Protein AF-A0AAV5KQ00-F1 (afdb_monomer)

Organism: NCBI:txid152421

Structure (mmCIF, N/CA/C/O backbone):
data_AF-A0AAV5KQ00-F1
#
_entry.id   AF-A0AAV5KQ00-F1
#
loop_
_atom_site.group_PDB
_atom_site.id
_atom_site.type_symbol
_atom_site.label_atom_id
_atom_site.label_alt_id
_atom_site.label_comp_id
_atom_site.label_asym_id
_atom_site.label_entity_id
_atom_site.label_seq_id
_atom_site.pdbx_PDB_ins_code
_atom_site.Cartn_x
_atom_site.Cartn_y
_atom_site.Cartn_z
_atom_site.occupancy
_atom_site.B_iso_or_equiv
_atom_site.auth_seq_id
_atom_site.auth_comp_id
_atom_site.auth_asym_id
_atom_site.auth_atom_id
_atom_site.pdbx_PDB_model_num
ATOM 1 N N . MET A 1 1 ? -20.496 -29.535 17.013 1.00 36.84 1 MET A N 1
ATOM 2 C CA . MET A 1 1 ? -19.064 -29.188 16.916 1.00 36.84 1 MET A CA 1
ATOM 3 C C . MET A 1 1 ? -18.862 -27.933 17.731 1.00 36.84 1 MET A C 1
ATOM 5 O O . MET A 1 1 ? -19.304 -26.865 17.331 1.00 36.84 1 MET A O 1
ATOM 9 N N . GLU A 1 2 ? -18.347 -28.115 18.937 1.00 26.89 2 GLU A N 1
ATOM 10 C CA . GLU A 1 2 ? -18.146 -27.055 19.916 1.00 26.89 2 GLU A CA 1
ATOM 11 C C . GLU A 1 2 ? -17.006 -26.147 19.452 1.00 26.89 2 GLU A C 1
ATOM 13 O O . GLU A 1 2 ? -15.908 -26.610 19.149 1.00 26.89 2 GLU A O 1
ATOM 18 N N . VAL A 1 3 ? -17.288 -24.850 19.358 1.00 34.19 3 VAL A N 1
ATOM 19 C CA . VAL A 1 3 ? -16.265 -23.816 19.195 1.00 34.19 3 VAL A CA 1
ATOM 20 C C . VAL A 1 3 ? -15.534 -23.731 20.536 1.00 34.19 3 VAL A C 1
ATOM 22 O O . VAL A 1 3 ? -16.199 -23.440 21.533 1.00 34.19 3 VAL A O 1
ATOM 25 N N . PRO A 1 4 ? -14.213 -23.984 20.615 1.00 31.78 4 PRO A N 1
ATOM 26 C CA . PRO A 1 4 ? -13.504 -23.898 21.881 1.00 31.78 4 PRO A CA 1
ATOM 27 C C . PRO A 1 4 ? -13.648 -22.490 22.452 1.00 31.78 4 PRO A C 1
ATOM 29 O O . PRO A 1 4 ? -13.238 -21.500 21.838 1.00 31.78 4 PRO A O 1
ATOM 32 N N . SER A 1 5 ? -14.285 -22.416 23.618 1.00 36.22 5 SER A N 1
ATOM 33 C CA . SER A 1 5 ? -14.415 -21.194 24.388 1.00 36.22 5 SER A CA 1
ATOM 34 C C . SER A 1 5 ? -13.025 -20.706 24.780 1.00 36.22 5 SER A C 1
ATOM 36 O O . SER A 1 5 ? -12.151 -21.492 25.135 1.00 36.22 5 SER A O 1
ATOM 38 N N . ALA A 1 6 ? -12.839 -19.391 24.671 1.00 37.50 6 ALA A N 1
ATOM 39 C CA . ALA A 1 6 ? -11.791 -18.635 25.337 1.00 37.50 6 ALA A CA 1
ATOM 40 C C . ALA A 1 6 ? -10.428 -19.346 25.385 1.00 37.50 6 ALA A C 1
ATOM 42 O O . ALA A 1 6 ? -10.023 -19.903 26.406 1.00 37.50 6 ALA A O 1
ATOM 43 N N . LEU A 1 7 ? -9.671 -19.226 24.290 1.00 35.53 7 LEU A N 1
ATOM 44 C CA . LEU A 1 7 ? -8.218 -19.298 24.360 1.00 35.53 7 LEU A CA 1
ATOM 45 C C . LEU A 1 7 ? -7.789 -18.197 25.336 1.00 35.53 7 LEU A C 1
ATOM 47 O O . LEU A 1 7 ? -7.722 -17.018 24.990 1.00 35.53 7 LEU A O 1
ATOM 51 N N . CYS A 1 8 ? -7.648 -18.596 26.597 1.00 32.75 8 CYS A N 1
ATOM 52 C CA . CYS A 1 8 ? -7.243 -17.788 27.724 1.00 32.75 8 CYS A CA 1
ATOM 53 C C . CYS A 1 8 ? -5.846 -17.264 27.397 1.00 32.75 8 CYS A C 1
ATOM 55 O O . CYS A 1 8 ? -4.830 -17.910 27.655 1.00 32.75 8 CYS A O 1
ATOM 57 N N . LEU A 1 9 ? -5.811 -16.108 26.737 1.00 38.41 9 LEU A N 1
ATOM 58 C CA . LEU A 1 9 ? -4.633 -15.324 26.395 1.00 38.41 9 LEU A CA 1
ATOM 59 C C . LEU A 1 9 ? -4.095 -14.696 27.685 1.00 38.41 9 LEU A C 1
ATOM 61 O O . LEU A 1 9 ? -4.010 -13.487 27.844 1.00 38.41 9 LEU A O 1
ATOM 65 N N . ASN A 1 10 ? -3.714 -15.553 28.630 1.00 32.75 10 ASN A N 1
ATOM 66 C CA . ASN A 1 10 ? -2.963 -15.196 29.824 1.00 32.75 10 ASN A CA 1
ATOM 67 C C . ASN A 1 10 ? -1.452 -15.217 29.526 1.00 32.75 10 ASN A C 1
ATOM 69 O O . ASN A 1 10 ? -0.623 -15.483 30.396 1.00 32.75 10 ASN A O 1
ATOM 73 N N . GLN A 1 11 ? -1.063 -14.929 28.278 1.00 42.88 11 GLN A N 1
ATOM 74 C CA . GLN A 1 11 ? 0.305 -14.538 27.973 1.00 42.88 11 GLN A CA 1
ATOM 75 C C . GLN A 1 11 ? 0.446 -13.072 28.360 1.00 42.88 11 GLN A C 1
ATOM 77 O O . GLN A 1 11 ? 0.251 -12.164 27.557 1.00 42.88 11 GLN A O 1
ATOM 82 N N . ARG A 1 12 ? 0.780 -12.859 29.636 1.00 39.34 12 ARG A N 1
ATOM 83 C CA . ARG A 1 12 ? 1.353 -11.614 30.150 1.00 39.34 12 ARG A CA 1
ATOM 84 C C . ARG A 1 12 ? 2.365 -11.119 29.109 1.00 39.34 12 ARG A C 1
ATOM 86 O O . ARG A 1 12 ? 3.382 -11.785 28.909 1.00 39.34 12 ARG A O 1
ATOM 93 N N . MET A 1 13 ? 2.069 -10.018 28.409 1.00 41.38 13 MET A N 1
ATOM 94 C CA . MET A 1 13 ? 2.999 -9.426 27.444 1.00 41.38 13 MET A CA 1
ATOM 95 C C . MET A 1 13 ? 4.305 -9.151 28.189 1.00 41.38 13 MET A C 1
ATOM 97 O O . MET A 1 13 ? 4.379 -8.250 29.026 1.00 41.38 13 MET A O 1
ATOM 101 N N . LYS A 1 14 ? 5.326 -9.981 27.961 1.00 45.91 14 LYS A N 1
ATOM 102 C CA . LYS A 1 14 ? 6.643 -9.769 28.550 1.00 45.91 14 LYS A CA 1
ATOM 103 C C . LYS A 1 14 ? 7.250 -8.571 27.832 1.00 45.91 14 LYS A C 1
ATOM 105 O O . LYS A 1 14 ? 7.803 -8.704 26.743 1.00 45.91 14 LYS A O 1
ATOM 110 N N . HIS A 1 15 ? 7.125 -7.392 28.434 1.00 51.25 15 HIS A N 1
ATOM 111 C CA . HIS A 1 15 ? 7.888 -6.226 28.016 1.00 51.25 15 HIS A CA 1
ATOM 112 C C . HIS A 1 15 ? 9.366 -6.517 28.268 1.00 51.25 15 HIS A C 1
ATOM 114 O O . HIS A 1 15 ? 9.860 -6.417 29.389 1.00 51.25 15 HIS A O 1
ATOM 120 N N . HIS A 1 16 ? 10.072 -6.931 27.220 1.00 64.31 16 HIS A N 1
ATOM 121 C CA . HIS A 1 16 ? 11.519 -7.019 27.271 1.00 64.31 16 HIS A CA 1
ATOM 122 C C . HIS A 1 16 ? 12.086 -5.599 27.182 1.00 64.31 16 HIS A C 1
ATOM 124 O O . HIS A 1 16 ? 11.810 -4.915 26.193 1.00 64.31 16 HIS A O 1
ATOM 130 N N . PRO A 1 17 ? 12.871 -5.143 28.173 1.00 73.06 17 PRO A N 1
ATOM 131 C CA . PRO A 1 17 ? 13.461 -3.815 28.125 1.00 73.06 17 PRO A CA 1
ATOM 132 C C . PRO A 1 17 ? 14.347 -3.678 26.882 1.00 73.06 17 PRO A C 1
ATOM 134 O O . PRO A 1 17 ? 15.042 -4.618 26.472 1.00 73.06 17 PRO A O 1
ATOM 137 N N . LEU A 1 18 ? 14.298 -2.499 26.261 1.00 75.69 18 LEU A N 1
ATOM 138 C CA . LEU A 1 18 ? 15.093 -2.185 25.082 1.00 75.69 18 LEU A CA 1
ATOM 139 C C . LEU A 1 18 ? 16.557 -2.021 25.516 1.00 75.69 18 LEU A C 1
ATOM 141 O O . LEU A 1 18 ? 16.962 -0.967 25.996 1.00 75.69 18 LEU A O 1
ATOM 145 N N . THR A 1 19 ? 17.351 -3.087 25.415 1.00 87.94 19 THR A N 1
ATOM 146 C CA . THR A 1 19 ? 18.775 -3.012 25.766 1.00 87.94 19 THR A CA 1
ATOM 147 C C . THR A 1 19 ? 19.514 -2.087 24.798 1.00 87.94 19 THR A C 1
ATOM 149 O O . THR A 1 19 ? 19.162 -2.018 23.619 1.00 87.94 19 THR A O 1
ATOM 152 N N . LEU A 1 20 ? 20.575 -1.418 25.263 1.00 88.31 20 LEU A N 1
ATOM 153 C CA . LEU A 1 20 ? 21.396 -0.533 24.421 1.00 88.31 20 LEU A CA 1
ATOM 154 C C . LEU A 1 20 ? 21.892 -1.234 23.150 1.00 88.31 20 LEU A C 1
ATOM 156 O O . LEU A 1 20 ? 21.848 -0.658 22.069 1.00 88.31 20 LEU A O 1
ATOM 160 N N . LEU A 1 21 ? 22.274 -2.509 23.255 1.00 87.38 21 LEU A N 1
ATOM 161 C CA . LEU A 1 21 ? 22.690 -3.313 22.106 1.00 87.38 21 LEU A CA 1
ATOM 162 C C . LEU A 1 21 ? 21.552 -3.522 21.093 1.00 87.38 21 LEU A C 1
ATOM 164 O O . LEU A 1 21 ? 21.767 -3.416 19.886 1.00 87.38 21 LEU A O 1
ATOM 168 N N . ARG A 1 22 ? 20.327 -3.805 21.563 1.00 84.31 22 ARG A N 1
ATOM 169 C CA . ARG A 1 22 ? 19.149 -3.954 20.691 1.00 84.31 22 ARG A CA 1
ATOM 170 C C . ARG A 1 22 ? 18.770 -2.626 20.043 1.00 84.31 22 ARG A C 1
ATOM 172 O O . ARG A 1 22 ? 18.438 -2.622 18.860 1.00 84.31 22 ARG A O 1
ATOM 179 N N . ALA A 1 23 ? 18.867 -1.527 20.790 1.00 87.38 23 ALA A N 1
ATOM 180 C CA . ALA A 1 23 ? 18.652 -0.178 20.282 1.00 87.38 23 ALA A CA 1
ATOM 181 C C . ALA A 1 23 ? 19.667 0.161 19.183 1.00 87.38 23 ALA A C 1
ATOM 183 O O . ALA A 1 23 ? 19.273 0.503 18.073 1.00 87.38 23 ALA A O 1
ATOM 184 N N . PHE A 1 24 ? 20.961 -0.033 19.451 1.00 91.56 24 PHE A N 1
ATOM 185 C CA . PHE A 1 24 ? 22.036 0.201 18.488 1.00 91.56 24 PHE A CA 1
ATOM 186 C C . PHE A 1 24 ? 21.861 -0.640 17.221 1.00 91.56 24 PHE A C 1
ATOM 188 O O . PHE A 1 24 ? 21.901 -0.108 16.114 1.00 91.56 24 PHE A O 1
ATOM 195 N N . ARG A 1 25 ? 21.571 -1.940 17.365 1.00 87.00 25 ARG A N 1
ATOM 196 C CA . ARG A 1 25 ? 21.276 -2.824 16.228 1.00 87.00 25 ARG A CA 1
ATOM 197 C C . ARG A 1 25 ? 20.076 -2.330 15.417 1.00 87.00 25 ARG A C 1
ATOM 199 O O . ARG A 1 25 ? 20.115 -2.369 14.191 1.00 87.00 25 ARG A O 1
ATOM 206 N N . GLY A 1 26 ? 19.022 -1.869 16.092 1.00 86.56 26 GLY A N 1
ATOM 207 C CA . GLY A 1 26 ? 17.845 -1.281 15.455 1.00 86.56 26 GLY A CA 1
ATOM 208 C C . GLY A 1 26 ? 18.181 -0.019 14.662 1.00 86.56 26 GLY A C 1
ATOM 209 O O . GLY A 1 26 ? 17.785 0.089 13.506 1.00 86.56 26 GLY A O 1
ATOM 210 N N . ILE A 1 27 ? 18.974 0.887 15.243 1.00 90.38 27 ILE A N 1
ATOM 211 C CA . ILE A 1 27 ? 19.435 2.118 14.586 1.00 90.38 27 ILE A CA 1
ATOM 212 C C . ILE A 1 27 ? 20.287 1.787 13.358 1.00 90.38 27 ILE A C 1
ATOM 214 O O . ILE A 1 27 ? 20.038 2.333 12.288 1.00 90.38 27 ILE A O 1
ATOM 218 N N . MET A 1 28 ? 21.246 0.864 13.470 1.00 90.75 28 MET A N 1
ATOM 219 C CA . MET A 1 28 ? 22.073 0.447 12.331 1.00 90.75 28 MET A CA 1
ATOM 220 C C . MET A 1 28 ? 21.229 -0.161 11.206 1.00 90.75 28 MET A C 1
ATOM 222 O O . MET A 1 28 ? 21.411 0.193 10.044 1.00 90.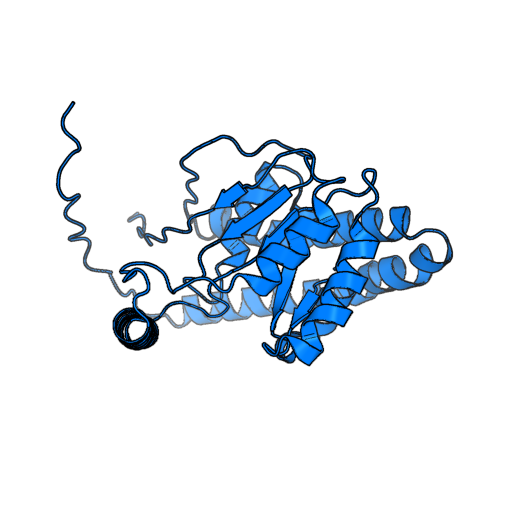75 28 MET A O 1
ATOM 226 N N . CYS A 1 29 ? 20.265 -1.024 11.540 1.00 88.75 29 CYS A N 1
ATOM 227 C CA . CYS A 1 29 ? 19.334 -1.591 10.564 1.00 88.75 29 CYS A CA 1
ATOM 228 C C . CYS A 1 29 ? 18.519 -0.493 9.863 1.00 88.75 29 CYS A C 1
ATOM 230 O O . CYS A 1 29 ? 18.445 -0.464 8.636 1.00 88.75 29 CYS A O 1
ATOM 232 N N . LEU A 1 30 ? 17.972 0.455 10.630 1.00 87.06 30 LEU A N 1
ATOM 233 C CA . LEU A 1 30 ? 17.217 1.583 10.092 1.00 87.06 30 LEU A CA 1
ATOM 234 C C . LEU A 1 30 ? 18.074 2.451 9.161 1.00 87.06 30 LEU A C 1
ATOM 236 O O . LEU A 1 30 ? 17.616 2.810 8.081 1.00 87.06 30 LEU A O 1
ATOM 240 N N . LEU A 1 31 ? 19.319 2.751 9.540 1.00 91.69 31 LEU A N 1
ATOM 241 C CA . LEU A 1 31 ? 20.242 3.525 8.707 1.00 91.69 31 LEU A CA 1
ATOM 242 C C . LEU A 1 31 ? 20.532 2.821 7.380 1.00 91.69 31 LEU A C 1
ATOM 244 O O . LEU A 1 31 ? 20.431 3.448 6.329 1.00 91.69 31 LEU A O 1
ATOM 248 N N . VAL A 1 32 ? 20.829 1.519 7.404 1.00 91.25 32 VAL A N 1
ATOM 249 C CA . VAL A 1 32 ? 21.052 0.732 6.180 1.00 91.25 32 VAL A CA 1
ATOM 250 C C . VAL A 1 32 ? 19.807 0.740 5.290 1.00 91.25 32 VAL A C 1
ATOM 252 O O . VAL A 1 32 ? 19.910 0.949 4.080 1.00 91.25 32 VAL A O 1
ATOM 255 N N . LEU A 1 33 ? 18.618 0.569 5.870 1.00 87.88 33 LEU A N 1
ATOM 256 C CA . LEU A 1 33 ? 17.360 0.607 5.123 1.00 87.88 33 LEU A CA 1
ATOM 257 C C . LEU A 1 33 ? 17.113 1.980 4.488 1.00 87.88 33 LEU A C 1
ATOM 259 O O . LEU A 1 33 ? 16.783 2.047 3.309 1.00 87.88 33 LEU A O 1
ATOM 263 N N . LEU A 1 34 ? 17.325 3.074 5.221 1.00 90.00 34 LEU A N 1
ATOM 264 C CA . LEU A 1 34 ? 17.144 4.430 4.697 1.00 90.00 34 LEU A CA 1
ATOM 265 C C . LEU A 1 34 ? 18.162 4.771 3.601 1.00 90.00 34 LEU A C 1
ATOM 267 O O . LEU A 1 34 ? 17.784 5.332 2.574 1.00 90.00 34 LEU A O 1
ATOM 271 N N . LEU A 1 35 ? 19.432 4.400 3.783 1.00 93.31 35 LEU A N 1
ATOM 272 C CA . LEU A 1 35 ? 20.482 4.629 2.788 1.00 93.31 35 LEU A CA 1
ATOM 273 C C . LEU A 1 35 ? 20.222 3.831 1.507 1.00 93.31 35 LEU A C 1
ATOM 275 O O . LEU A 1 35 ? 20.305 4.380 0.411 1.00 93.31 35 LEU A O 1
ATOM 279 N N . THR A 1 36 ? 19.860 2.552 1.628 1.00 92.69 36 THR A N 1
ATOM 280 C CA . THR A 1 36 ? 19.530 1.731 0.454 1.00 92.69 36 THR A CA 1
ATOM 281 C C . THR A 1 36 ? 18.244 2.189 -0.229 1.00 92.69 36 THR A C 1
ATOM 283 O O . THR A 1 36 ? 18.206 2.196 -1.457 1.00 92.69 36 THR A O 1
ATOM 286 N N . ALA A 1 37 ? 17.228 2.638 0.521 1.00 92.31 37 ALA A N 1
ATOM 287 C CA . ALA A 1 37 ? 16.022 3.249 -0.045 1.00 92.31 37 ALA A CA 1
ATOM 288 C C . ALA A 1 37 ? 16.371 4.485 -0.875 1.00 92.31 37 ALA A C 1
ATOM 290 O O . ALA A 1 37 ? 15.927 4.620 -2.013 1.00 92.31 37 ALA A O 1
ATOM 291 N N . PHE A 1 38 ? 17.193 5.370 -0.308 1.00 94.69 38 PHE A N 1
ATOM 292 C CA . PHE A 1 38 ? 17.631 6.595 -0.959 1.00 94.69 38 PHE A CA 1
ATOM 293 C C . PHE A 1 38 ? 18.386 6.300 -2.257 1.00 94.69 38 PHE A C 1
ATOM 295 O O . PHE A 1 38 ? 18.004 6.805 -3.311 1.00 94.69 38 PHE A O 1
ATOM 302 N N . MET A 1 39 ? 19.392 5.421 -2.210 1.00 94.25 39 MET A N 1
ATOM 303 C CA . MET A 1 39 ? 20.150 5.033 -3.403 1.00 94.25 39 MET A CA 1
ATOM 304 C C . MET A 1 39 ? 19.258 4.365 -4.457 1.00 94.25 39 MET A C 1
ATOM 306 O O . MET A 1 39 ? 19.347 4.698 -5.636 1.00 94.25 39 MET A O 1
ATOM 310 N N . MET A 1 40 ? 18.358 3.466 -4.052 1.00 94.12 40 MET A N 1
ATOM 311 C CA . MET A 1 40 ? 17.429 2.802 -4.970 1.00 94.12 40 MET A CA 1
ATOM 312 C C . MET A 1 40 ? 16.489 3.806 -5.649 1.00 94.12 40 MET A C 1
ATOM 314 O O . MET A 1 40 ? 16.300 3.739 -6.862 1.00 94.12 40 MET A O 1
ATOM 318 N N . ILE A 1 41 ? 15.950 4.778 -4.910 1.00 94.31 41 ILE A N 1
ATOM 319 C CA . ILE A 1 41 ? 15.099 5.829 -5.482 1.00 94.31 41 ILE A CA 1
ATOM 320 C C . ILE A 1 41 ? 15.882 6.677 -6.489 1.00 94.31 41 ILE A C 1
ATOM 322 O O . ILE A 1 41 ? 15.367 6.947 -7.573 1.00 94.31 41 ILE A O 1
ATOM 326 N N . LEU A 1 42 ? 17.118 7.063 -6.165 1.00 94.12 42 LEU A N 1
ATOM 327 C CA . LEU A 1 42 ? 17.940 7.888 -7.050 1.00 94.12 42 LEU A CA 1
ATOM 328 C C . LEU A 1 42 ? 18.328 7.170 -8.344 1.00 94.12 42 LEU A C 1
ATOM 330 O O . LEU A 1 42 ? 18.116 7.712 -9.427 1.00 94.12 42 LEU A O 1
ATOM 334 N N . TYR A 1 43 ? 18.875 5.960 -8.241 1.00 94.00 43 TYR A N 1
ATOM 335 C CA . TYR A 1 43 ? 19.461 5.266 -9.389 1.00 94.00 43 TYR A CA 1
ATOM 336 C C . TYR A 1 43 ? 18.468 4.398 -10.164 1.00 94.00 43 TYR A C 1
ATOM 338 O O . TYR A 1 43 ? 18.652 4.190 -11.359 1.00 94.00 43 TYR A O 1
ATOM 346 N N . CYS A 1 44 ? 17.409 3.906 -9.519 1.00 94.44 44 CYS A N 1
ATOM 347 C CA . CYS A 1 44 ? 16.422 3.032 -10.158 1.00 94.44 44 CYS A CA 1
ATOM 348 C C . CYS A 1 44 ? 15.035 3.681 -10.225 1.00 94.44 44 CYS A C 1
ATOM 350 O O . CYS A 1 44 ? 14.354 3.599 -11.249 1.00 94.44 44 CYS A O 1
ATOM 352 N N . GLY A 1 45 ? 14.613 4.346 -9.148 1.00 93.75 45 GLY A N 1
ATOM 353 C CA . GLY A 1 45 ? 13.292 4.959 -9.029 1.00 93.75 45 GLY A CA 1
ATOM 354 C C . GLY A 1 45 ? 13.054 6.072 -10.047 1.00 93.75 45 GLY A C 1
ATOM 355 O O . GLY A 1 45 ? 12.195 5.923 -10.911 1.00 93.75 45 GLY A O 1
ATOM 356 N N . PHE A 1 46 ? 13.821 7.163 -9.999 1.00 94.62 46 PHE A N 1
ATOM 357 C CA . PHE A 1 46 ? 13.637 8.289 -10.924 1.00 94.62 46 PHE A CA 1
ATOM 358 C C . PHE A 1 46 ? 13.825 7.907 -12.401 1.00 94.62 46 PHE A C 1
ATOM 360 O O . PHE A 1 46 ? 12.961 8.273 -13.203 1.00 94.62 46 PHE A O 1
ATOM 367 N N . PRO A 1 47 ? 14.856 7.133 -12.799 1.00 95.19 47 PRO A N 1
ATOM 368 C CA . PRO A 1 47 ? 14.986 6.702 -14.190 1.00 95.19 47 PRO A CA 1
ATOM 369 C C . PRO A 1 47 ? 13.796 5.866 -14.675 1.00 95.19 47 PRO A C 1
ATOM 371 O O . PRO A 1 47 ? 13.291 6.096 -15.774 1.00 95.19 47 PRO A O 1
ATOM 374 N N . SER A 1 48 ? 13.288 4.942 -13.852 1.00 94.62 48 SER A N 1
ATOM 375 C CA . SER A 1 48 ? 12.120 4.139 -14.234 1.00 94.62 48 SER A CA 1
ATOM 376 C C . SER A 1 48 ? 10.819 4.947 -14.254 1.00 94.62 48 SER A C 1
ATOM 378 O O . SER A 1 48 ? 10.011 4.773 -15.165 1.00 94.62 48 SER A O 1
ATOM 380 N N . ALA A 1 49 ? 10.622 5.868 -13.311 1.00 93.38 49 ALA A N 1
ATOM 381 C CA . ALA A 1 49 ? 9.382 6.632 -13.171 1.00 93.38 49 ALA A CA 1
ATOM 382 C C . ALA A 1 49 ? 9.275 7.842 -14.110 1.00 93.38 49 ALA A C 1
ATOM 384 O O . ALA A 1 49 ? 8.164 8.255 -14.436 1.00 93.38 49 ALA A O 1
ATOM 385 N N . ILE A 1 50 ? 10.405 8.422 -14.526 1.00 93.75 50 ILE A N 1
ATOM 386 C CA . ILE A 1 50 ? 10.444 9.606 -15.393 1.00 93.75 50 ILE A CA 1
ATOM 387 C C . ILE A 1 50 ? 10.869 9.204 -16.801 1.00 93.75 50 ILE A C 1
ATOM 389 O O . ILE A 1 50 ? 10.082 9.347 -17.730 1.00 93.75 50 ILE A O 1
ATOM 393 N N . ILE A 1 51 ? 12.079 8.661 -16.968 1.00 93.69 51 ILE A N 1
ATOM 394 C CA . ILE A 1 51 ? 12.660 8.432 -18.300 1.00 93.69 51 ILE A CA 1
ATOM 395 C C . ILE A 1 51 ? 11.868 7.361 -19.051 1.00 93.69 51 ILE A C 1
ATOM 397 O O . ILE A 1 51 ? 11.371 7.629 -20.141 1.00 93.69 51 ILE A O 1
ATOM 401 N N . LEU A 1 52 ? 11.676 6.170 -18.467 1.00 94.06 52 LEU A N 1
ATOM 402 C CA . LEU A 1 52 ? 10.915 5.104 -19.139 1.00 94.06 52 LEU A CA 1
ATOM 403 C C . LEU A 1 52 ? 9.447 5.482 -19.360 1.00 94.06 52 LEU A C 1
ATOM 405 O O . LEU A 1 52 ? 8.835 5.031 -20.328 1.00 94.06 52 LEU A O 1
ATOM 409 N N . ARG A 1 53 ? 8.890 6.335 -18.495 1.00 94.06 53 ARG A N 1
ATOM 410 C CA . ARG A 1 53 ? 7.497 6.781 -18.588 1.00 94.06 53 ARG A CA 1
ATOM 411 C C . ARG A 1 53 ? 7.232 7.646 -19.819 1.00 94.06 53 ARG A C 1
ATOM 413 O O . ARG A 1 53 ? 6.112 7.612 -20.316 1.00 94.06 53 ARG A O 1
ATOM 420 N N . LEU A 1 54 ? 8.248 8.342 -20.342 1.00 94.31 54 LEU A N 1
ATOM 421 C CA . LEU A 1 54 ? 8.157 9.077 -21.612 1.00 94.31 54 LEU A CA 1
ATOM 422 C C . LEU A 1 54 ? 7.931 8.148 -22.814 1.00 94.31 54 LEU A C 1
ATOM 424 O O . LEU A 1 54 ? 7.346 8.571 -23.806 1.00 94.31 54 LEU A O 1
ATOM 428 N N . PHE A 1 55 ? 8.370 6.890 -22.723 1.00 95.12 55 PHE A N 1
ATOM 429 C CA . PHE A 1 55 ? 8.218 5.901 -23.792 1.00 95.12 55 PHE A CA 1
ATOM 430 C C . PHE A 1 55 ? 7.000 5.001 -23.575 1.00 95.12 55 PHE A C 1
ATOM 432 O O . PHE A 1 55 ? 6.278 4.689 -24.519 1.00 95.12 55 PHE A O 1
ATOM 439 N N . SER A 1 56 ? 6.772 4.543 -22.339 1.00 95.12 56 SER A N 1
ATOM 440 C CA . SER A 1 56 ? 5.643 3.675 -22.005 1.00 95.12 56 SER A CA 1
ATOM 441 C C . SER A 1 56 ? 5.372 3.622 -20.505 1.00 95.12 56 SER A C 1
ATOM 443 O O . SER A 1 56 ? 6.232 3.253 -19.702 1.00 95.12 56 SER A O 1
ATOM 445 N N . ILE A 1 57 ? 4.120 3.893 -20.132 1.00 93.81 57 ILE A N 1
ATOM 446 C CA . ILE A 1 57 ? 3.639 3.773 -18.749 1.00 93.81 57 ILE A CA 1
ATOM 447 C C . ILE A 1 57 ? 3.719 2.317 -18.264 1.00 93.81 57 ILE A C 1
ATOM 449 O O . ILE A 1 57 ? 4.139 2.077 -17.135 1.00 93.81 57 ILE A O 1
ATOM 453 N N . HIS A 1 58 ? 3.388 1.347 -19.124 1.00 94.75 58 HIS A N 1
ATOM 454 C CA . HIS A 1 58 ? 3.429 -0.080 -18.784 1.00 94.75 58 HIS A CA 1
ATOM 455 C C . HIS A 1 58 ? 4.848 -0.533 -18.410 1.00 94.75 58 HIS A C 1
ATOM 457 O O . HIS A 1 58 ? 5.071 -1.118 -17.348 1.00 94.75 58 HIS A O 1
ATOM 463 N N . TYR A 1 59 ? 5.839 -0.223 -19.255 1.00 95.50 59 TYR A N 1
ATOM 464 C CA . TYR A 1 59 ? 7.226 -0.606 -18.979 1.00 95.50 59 TYR A CA 1
ATOM 465 C C . TYR A 1 59 ? 7.813 0.159 -17.794 1.00 95.50 59 TYR A C 1
ATOM 467 O O . TYR A 1 59 ? 8.527 -0.443 -16.992 1.00 95.50 59 TYR A O 1
ATOM 475 N N . SER A 1 60 ? 7.468 1.443 -17.640 1.00 96.44 60 SER A N 1
ATOM 476 C CA . SER A 1 60 ? 7.811 2.228 -16.451 1.00 96.44 60 SER A CA 1
ATOM 477 C C . SER A 1 60 ? 7.338 1.524 -15.178 1.00 96.44 60 SER A C 1
ATOM 479 O O . SER A 1 60 ? 8.170 1.147 -14.353 1.00 96.44 60 SER A O 1
ATOM 481 N N . ARG A 1 61 ? 6.038 1.212 -15.075 1.00 95.75 61 ARG A N 1
ATOM 482 C CA . ARG A 1 61 ? 5.455 0.489 -13.934 1.00 95.75 61 ARG A CA 1
ATOM 483 C C . ARG A 1 61 ? 6.129 -0.856 -13.701 1.00 95.75 61 ARG A C 1
ATOM 485 O O . ARG A 1 61 ? 6.524 -1.139 -12.580 1.00 95.75 61 ARG A O 1
ATOM 492 N N . LYS A 1 62 ? 6.326 -1.664 -14.745 1.00 95.50 62 LYS A N 1
ATOM 493 C CA . LYS A 1 62 ? 6.951 -2.991 -14.631 1.00 95.50 62 LYS A CA 1
ATOM 494 C C . LYS A 1 62 ? 8.372 -2.924 -14.066 1.00 95.50 62 LYS A C 1
ATOM 496 O O . LYS A 1 62 ? 8.719 -3.708 -13.184 1.00 95.50 62 LYS A O 1
ATOM 501 N N . VAL A 1 63 ? 9.189 -1.990 -14.553 1.00 96.38 63 VAL A N 1
ATOM 502 C CA . VAL A 1 63 ? 10.574 -1.811 -14.090 1.00 96.38 63 VAL A CA 1
ATOM 503 C C . VAL A 1 63 ? 10.607 -1.222 -12.680 1.00 96.38 63 VAL A C 1
ATOM 505 O O . VAL A 1 63 ? 11.338 -1.728 -11.828 1.00 96.38 63 VAL A O 1
ATOM 508 N N . THR A 1 64 ? 9.782 -0.212 -12.393 1.00 96.06 64 THR A N 1
ATOM 509 C CA . THR A 1 64 ? 9.632 0.336 -11.039 1.00 96.06 64 THR A CA 1
ATOM 510 C C . THR A 1 64 ? 9.219 -0.765 -10.057 1.00 96.06 64 THR A C 1
ATOM 512 O O . THR A 1 64 ? 9.878 -0.954 -9.037 1.00 96.06 64 THR A O 1
ATOM 515 N N . SER A 1 65 ? 8.205 -1.565 -10.390 1.00 95.12 65 SER A N 1
ATOM 516 C CA . SER A 1 65 ? 7.731 -2.682 -9.568 1.00 95.12 65 SER A CA 1
ATOM 517 C C . SER A 1 65 ? 8.799 -3.747 -9.327 1.00 95.12 65 SER A C 1
ATOM 519 O O . SER A 1 65 ? 8.856 -4.299 -8.230 1.00 95.12 65 SER A O 1
ATOM 521 N N . LEU A 1 66 ? 9.677 -4.020 -10.296 1.00 95.50 66 LEU A N 1
ATOM 522 C CA . LEU A 1 66 ? 10.793 -4.947 -10.107 1.00 95.50 66 LEU A CA 1
ATOM 523 C C . LEU A 1 66 ? 11.770 -4.443 -9.034 1.00 95.50 66 LEU A C 1
ATOM 525 O O . LEU A 1 66 ? 12.082 -5.175 -8.090 1.00 95.50 66 LEU A O 1
ATOM 529 N N . PHE A 1 67 ? 12.239 -3.198 -9.156 1.00 95.00 67 PHE A N 1
ATOM 530 C CA . PHE A 1 67 ? 13.225 -2.635 -8.229 1.00 95.00 67 PHE A CA 1
ATOM 531 C C . PHE A 1 67 ? 12.640 -2.411 -6.837 1.00 95.00 67 PHE A C 1
ATOM 533 O O . PHE A 1 67 ? 13.219 -2.854 -5.843 1.00 95.00 67 PHE A O 1
ATOM 540 N N . PHE A 1 68 ? 11.467 -1.782 -6.760 1.00 93.56 68 PHE A N 1
ATOM 541 C CA . PHE A 1 68 ? 10.801 -1.543 -5.486 1.00 93.56 68 PHE A CA 1
ATOM 542 C C . PHE A 1 68 ? 10.348 -2.842 -4.837 1.00 93.56 68 PHE A C 1
ATOM 544 O O . PHE A 1 68 ? 10.573 -3.013 -3.647 1.00 93.56 68 PHE A O 1
ATOM 551 N N . GLY A 1 69 ? 9.773 -3.784 -5.588 1.00 94.62 69 GLY A N 1
ATOM 552 C CA . GLY A 1 69 ? 9.384 -5.086 -5.048 1.00 94.62 69 GLY A CA 1
ATOM 553 C C . GLY A 1 69 ? 10.572 -5.838 -4.446 1.00 94.62 69 GLY A C 1
ATOM 554 O O . GLY A 1 69 ? 10.463 -6.369 -3.344 1.00 94.62 69 GLY A O 1
ATOM 555 N N . SER A 1 70 ? 11.727 -5.811 -5.118 1.00 93.69 70 SER A N 1
ATOM 556 C CA . SER A 1 70 ? 12.963 -6.414 -4.602 1.00 93.69 70 SER A CA 1
ATOM 557 C C . SER A 1 70 ? 13.460 -5.722 -3.330 1.00 93.69 70 SER A C 1
ATOM 559 O O . SER A 1 70 ? 13.835 -6.396 -2.373 1.00 93.69 70 SER A O 1
ATOM 561 N N . TRP A 1 71 ? 13.424 -4.386 -3.279 1.00 94.12 71 TRP A N 1
ATOM 562 C CA . TRP A 1 71 ? 13.819 -3.635 -2.083 1.00 94.12 71 TRP A CA 1
ATOM 563 C C . TRP A 1 71 ? 12.844 -3.851 -0.914 1.00 94.12 71 TRP A C 1
ATOM 565 O O . TRP A 1 71 ? 13.268 -4.096 0.213 1.00 94.12 71 TRP A O 1
ATOM 575 N N . LEU A 1 72 ? 11.535 -3.843 -1.178 1.00 93.25 72 LEU A N 1
ATOM 576 C CA . LEU A 1 72 ? 10.498 -4.114 -0.183 1.00 93.25 72 LEU A CA 1
ATOM 577 C C . LEU A 1 72 ? 10.616 -5.530 0.394 1.00 93.25 72 LEU A C 1
ATOM 579 O O . LEU A 1 72 ? 10.354 -5.715 1.579 1.00 93.25 72 LEU A O 1
ATOM 583 N N . ALA A 1 73 ? 11.056 -6.517 -0.396 1.00 94.00 73 ALA A N 1
ATOM 584 C CA . ALA A 1 73 ? 11.235 -7.898 0.061 1.00 94.00 73 ALA A CA 1
ATOM 585 C C . ALA A 1 73 ? 12.296 -8.041 1.170 1.00 94.00 73 ALA A C 1
ATOM 587 O O . ALA A 1 73 ? 12.250 -9.002 1.944 1.00 94.00 73 ALA A O 1
ATOM 588 N N . LEU A 1 74 ? 13.209 -7.069 1.305 1.00 92.19 74 LEU A N 1
ATOM 589 C CA . LEU A 1 74 ? 14.174 -7.024 2.406 1.00 92.19 74 LEU A CA 1
ATOM 590 C C . LEU A 1 74 ? 13.473 -6.931 3.770 1.00 92.19 74 LEU A C 1
ATOM 592 O O . LEU A 1 74 ? 13.979 -7.473 4.750 1.00 92.19 74 LEU A O 1
ATOM 596 N N . TRP A 1 75 ? 12.294 -6.307 3.844 1.00 90.12 75 TRP A N 1
ATOM 597 C CA . TRP A 1 75 ? 11.544 -6.160 5.091 1.00 90.12 75 TRP A CA 1
ATOM 598 C C . TRP A 1 75 ? 10.988 -7.493 5.612 1.00 90.12 75 TRP A C 1
ATOM 600 O O . TRP A 1 75 ? 11.393 -7.882 6.712 1.00 90.12 75 TRP A O 1
ATOM 610 N N . PRO A 1 76 ? 10.149 -8.244 4.865 1.00 90.75 76 PRO A N 1
ATOM 611 C CA . PRO A 1 76 ? 9.769 -9.603 5.253 1.00 90.75 76 PRO A CA 1
ATOM 612 C C . PRO A 1 76 ? 10.973 -10.487 5.592 1.00 90.75 76 PRO A C 1
ATOM 614 O O . PRO A 1 76 ? 10.964 -11.191 6.600 1.00 90.75 76 PRO A O 1
ATOM 617 N N . PHE A 1 77 ? 12.066 -10.388 4.825 1.00 90.38 77 PHE A N 1
ATOM 618 C CA . PHE A 1 77 ? 13.287 -11.141 5.106 1.00 90.38 77 PHE A CA 1
ATOM 619 C C . PHE A 1 77 ? 13.893 -10.799 6.477 1.00 90.38 77 PHE A C 1
ATOM 621 O O . PHE A 1 77 ? 14.168 -11.700 7.274 1.00 90.38 77 PHE A O 1
ATOM 628 N N . VAL A 1 78 ? 14.070 -9.513 6.795 1.00 87.94 78 VAL A N 1
ATOM 629 C CA . VAL A 1 78 ? 14.574 -9.071 8.105 1.00 87.94 78 VAL A CA 1
ATOM 630 C C . VAL A 1 78 ? 13.645 -9.543 9.226 1.00 87.94 78 VAL A C 1
ATOM 632 O O . VAL A 1 78 ? 14.111 -10.053 10.244 1.00 87.94 78 VAL A O 1
ATOM 635 N N . PHE A 1 79 ? 12.331 -9.428 9.054 1.00 86.50 79 PHE A N 1
ATOM 636 C CA . PHE A 1 79 ? 11.374 -9.778 10.102 1.00 86.50 79 PHE A CA 1
ATOM 637 C C . PHE A 1 79 ? 11.303 -11.282 10.349 1.00 86.50 79 PHE A C 1
ATOM 639 O O . PHE A 1 79 ? 11.430 -11.725 11.493 1.00 86.50 79 PHE A O 1
ATOM 646 N N . GLU A 1 80 ? 11.161 -12.078 9.298 1.00 88.00 80 GLU A N 1
ATOM 647 C CA . GLU A 1 80 ? 10.973 -13.517 9.434 1.00 88.00 80 GLU A CA 1
ATOM 648 C C . GLU A 1 80 ? 12.288 -14.275 9.613 1.00 88.00 80 GLU A C 1
ATOM 650 O O . GLU A 1 80 ? 12.375 -15.200 10.424 1.00 88.00 80 GLU A O 1
ATOM 655 N N . LYS A 1 81 ? 13.344 -13.909 8.876 1.00 88.56 81 LYS A N 1
ATOM 656 C CA . LYS A 1 81 ? 14.598 -14.681 8.865 1.00 88.56 81 LYS A CA 1
ATOM 657 C C . LYS A 1 81 ? 15.593 -14.207 9.908 1.00 88.56 81 LYS A C 1
ATOM 659 O O . LYS A 1 81 ? 16.201 -15.060 10.563 1.00 88.56 81 LYS A O 1
ATOM 664 N N . ILE A 1 82 ? 15.739 -12.895 10.091 1.00 86.75 82 ILE A N 1
ATOM 665 C CA . ILE A 1 82 ? 16.689 -12.321 11.058 1.00 86.75 82 ILE A CA 1
ATOM 666 C C . ILE A 1 82 ? 16.043 -12.208 12.440 1.00 86.75 82 ILE A C 1
ATOM 668 O O . ILE A 1 82 ? 16.593 -12.715 13.415 1.00 86.75 82 ILE A O 1
ATOM 672 N N . ASN A 1 83 ? 14.857 -11.601 12.527 1.00 85.50 83 ASN A N 1
ATOM 673 C CA . ASN A 1 83 ? 14.161 -11.387 13.799 1.00 85.50 83 ASN A CA 1
ATOM 674 C C . ASN A 1 83 ? 13.323 -12.592 14.254 1.00 85.50 83 ASN A C 1
ATOM 676 O O . ASN A 1 83 ? 12.767 -12.543 15.347 1.00 85.50 83 ASN A O 1
ATOM 680 N N . LYS A 1 84 ? 13.247 -13.664 13.450 1.00 86.69 84 LYS A N 1
ATOM 681 C CA . LYS A 1 84 ? 12.493 -14.896 13.757 1.00 86.69 84 LYS A CA 1
ATOM 682 C C . LYS A 1 84 ? 11.011 -14.643 14.057 1.00 86.69 84 LYS A C 1
ATOM 684 O O . LYS A 1 84 ? 10.384 -15.381 14.812 1.00 86.69 84 LYS A O 1
ATOM 689 N N . THR A 1 85 ? 10.448 -13.602 13.449 1.00 85.69 85 THR A N 1
ATOM 690 C CA . THR A 1 85 ? 9.019 -13.298 13.545 1.00 85.69 85 THR A CA 1
ATOM 691 C C . THR A 1 85 ? 8.251 -14.331 12.736 1.00 85.69 85 THR A C 1
ATOM 693 O O . THR A 1 85 ? 8.550 -14.542 11.564 1.00 85.69 85 THR A O 1
ATOM 696 N N . LYS A 1 86 ? 7.257 -14.978 13.342 1.00 86.44 86 LYS A N 1
ATOM 697 C CA . LYS A 1 86 ? 6.385 -15.914 12.632 1.00 86.44 86 LYS A CA 1
ATOM 698 C C . LYS A 1 86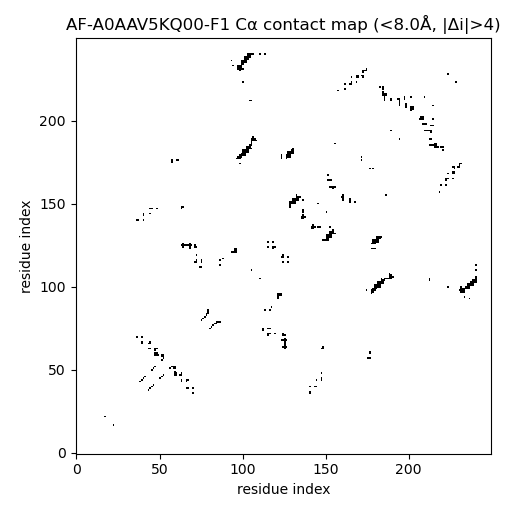 ? 5.149 -15.171 12.133 1.00 86.44 86 LYS A C 1
ATOM 700 O O . LYS A 1 86 ? 4.321 -14.766 12.945 1.00 86.44 86 LYS A O 1
ATOM 705 N N . VAL A 1 87 ? 5.013 -15.026 10.817 1.00 85.38 87 VAL A N 1
ATOM 706 C CA . VAL A 1 87 ? 3.784 -14.520 10.190 1.00 85.38 87 VAL A CA 1
ATOM 707 C C . VAL A 1 87 ? 2.917 -15.710 9.791 1.00 85.38 87 VAL A C 1
ATOM 709 O O . VAL A 1 87 ? 3.396 -16.654 9.161 1.00 85.38 87 VAL A O 1
ATOM 712 N N . ILE A 1 88 ? 1.647 -15.697 10.200 1.00 87.00 88 ILE A N 1
ATOM 713 C CA . ILE A 1 88 ? 0.700 -16.774 9.903 1.00 87.00 88 ILE A CA 1
ATOM 714 C C . ILE A 1 88 ? -0.523 -16.182 9.215 1.00 87.00 88 ILE A C 1
ATOM 716 O O . ILE A 1 88 ? -1.158 -15.273 9.744 1.00 87.00 88 ILE A O 1
ATOM 720 N N . PHE A 1 89 ? -0.854 -16.729 8.049 1.00 86.31 89 PHE A N 1
ATOM 721 C CA . PHE A 1 89 ? -2.066 -16.401 7.310 1.00 86.31 89 PHE A CA 1
ATOM 722 C C . PHE A 1 89 ? -3.110 -17.486 7.552 1.00 86.31 89 PHE A C 1
ATOM 724 O O . PHE A 1 89 ? -2.820 -18.670 7.388 1.00 86.31 89 PHE A O 1
ATOM 731 N N . TYR A 1 90 ? -4.314 -17.069 7.932 1.00 86.50 90 TYR A N 1
ATOM 732 C CA . TYR A 1 90 ? -5.474 -17.935 8.117 1.00 86.50 90 TYR A CA 1
ATOM 733 C C . TYR A 1 90 ? -6.622 -17.433 7.242 1.00 86.50 90 TYR A C 1
ATOM 735 O O . TYR A 1 90 ? -6.761 -16.226 7.051 1.00 86.50 90 TYR A O 1
ATOM 743 N N . GLY A 1 91 ? -7.453 -18.355 6.758 1.00 85.94 91 GLY A N 1
ATOM 744 C CA . GLY A 1 91 ? -8.603 -18.056 5.907 1.00 85.94 91 GLY A CA 1
ATOM 745 C C . GLY A 1 91 ? -8.414 -18.530 4.470 1.00 85.94 91 GLY A C 1
ATOM 746 O O . GLY A 1 91 ? -7.608 -19.425 4.201 1.00 85.94 91 GLY A O 1
ATOM 747 N N . ASP A 1 92 ? -9.184 -17.929 3.568 1.00 84.88 92 ASP A N 1
ATOM 748 C CA . ASP A 1 92 ? -9.244 -18.329 2.167 1.00 84.88 92 ASP A CA 1
ATOM 749 C C . ASP A 1 92 ? -7.954 -18.015 1.403 1.00 84.88 92 ASP A C 1
ATOM 751 O O . ASP A 1 92 ? -7.180 -17.105 1.725 1.00 84.88 92 ASP A O 1
ATOM 755 N N . ILE A 1 93 ? -7.717 -18.789 0.345 1.00 82.31 93 ILE A N 1
ATOM 756 C CA . ILE A 1 93 ? -6.540 -18.625 -0.500 1.00 82.31 93 ILE A CA 1
ATOM 757 C C . ILE A 1 93 ? -6.726 -17.382 -1.367 1.00 82.31 93 ILE A C 1
ATOM 759 O O . ILE A 1 93 ? -7.535 -17.364 -2.287 1.00 82.31 93 ILE A O 1
ATOM 763 N N . VAL A 1 94 ? -5.898 -16.366 -1.127 1.00 83.38 94 VAL A N 1
ATOM 764 C CA . VAL A 1 94 ? -5.783 -15.226 -2.044 1.00 83.38 94 VAL A CA 1
ATOM 765 C C . VAL A 1 94 ? -5.112 -15.698 -3.339 1.00 83.38 94 VAL A C 1
ATOM 767 O O . VAL A 1 94 ? -4.020 -16.280 -3.259 1.00 83.38 94 VAL A O 1
ATOM 770 N N . PRO A 1 95 ? -5.707 -15.484 -4.518 1.00 81.69 95 PRO A N 1
ATOM 771 C CA . PRO A 1 95 ? -5.107 -15.924 -5.767 1.00 81.69 95 PRO A CA 1
ATOM 772 C C . PRO A 1 95 ? -3.780 -15.211 -6.040 1.00 81.69 95 PRO A C 1
ATOM 774 O O . PRO A 1 95 ? -3.540 -14.072 -5.628 1.00 81.69 95 PRO A O 1
ATOM 777 N N . ALA A 1 96 ? -2.862 -15.925 -6.687 1.00 85.31 96 ALA A N 1
ATOM 778 C CA . ALA A 1 96 ? -1.551 -15.392 -7.028 1.00 85.31 96 ALA A CA 1
ATOM 779 C C . ALA A 1 96 ? -1.626 -14.625 -8.349 1.00 85.31 96 ALA A C 1
ATOM 781 O O . ALA A 1 96 ? -2.246 -15.098 -9.295 1.00 85.31 96 ALA A O 1
ATOM 782 N N . ARG A 1 97 ? -0.931 -13.484 -8.432 1.00 81.44 97 ARG A N 1
ATOM 783 C CA . ARG A 1 97 ? -0.804 -12.667 -9.657 1.00 81.44 97 ARG A CA 1
ATOM 784 C C . ARG A 1 97 ? -2.112 -12.114 -10.239 1.00 81.44 97 ARG A C 1
ATOM 786 O O . ARG A 1 97 ? -2.080 -11.566 -11.333 1.00 81.44 97 ARG A O 1
ATOM 793 N N . GLU A 1 98 ? -3.209 -12.194 -9.497 1.00 87.44 98 GLU A N 1
ATOM 794 C CA . GLU A 1 98 ? -4.474 -11.550 -9.846 1.00 87.44 98 GLU A CA 1
ATOM 795 C C . GLU A 1 98 ? -4.517 -10.097 -9.366 1.00 87.44 98 GLU A C 1
ATOM 797 O O . GLU A 1 98 ? -3.854 -9.720 -8.388 1.00 87.44 98 GLU A O 1
ATOM 802 N N . ARG A 1 99 ? -5.308 -9.276 -10.056 1.00 92.69 99 ARG A N 1
ATOM 803 C CA . ARG A 1 99 ? -5.603 -7.894 -9.678 1.00 92.69 99 ARG A CA 1
ATOM 804 C C . ARG A 1 99 ? -6.672 -7.870 -8.590 1.00 92.69 99 ARG A C 1
ATOM 806 O O . ARG A 1 99 ? -7.780 -8.349 -8.811 1.00 92.69 99 ARG A O 1
ATOM 813 N N . VAL A 1 100 ? -6.345 -7.296 -7.430 1.00 92.38 100 VAL A N 1
ATOM 814 C CA . VAL A 1 100 ? -7.196 -7.344 -6.228 1.00 92.38 100 VAL A CA 1
ATOM 815 C C . VAL A 1 100 ? -7.314 -5.992 -5.525 1.00 92.38 100 VAL A C 1
ATOM 817 O O . VAL A 1 100 ? -6.369 -5.196 -5.472 1.00 92.38 100 VAL A O 1
ATOM 820 N N . LEU A 1 101 ? -8.484 -5.772 -4.921 1.00 93.62 101 LEU A N 1
ATOM 821 C CA . LEU A 1 101 ? -8.712 -4.739 -3.913 1.00 93.62 101 LEU A CA 1
ATOM 822 C C . LEU A 1 101 ? -8.625 -5.382 -2.521 1.00 93.62 101 LEU A C 1
ATOM 824 O O . LEU A 1 101 ? -9.501 -6.154 -2.127 1.00 93.62 101 LEU A O 1
ATOM 828 N N . LEU A 1 102 ? -7.559 -5.056 -1.792 1.00 92.88 102 LEU A N 1
ATOM 829 C CA . LEU A 1 102 ? -7.301 -5.503 -0.427 1.00 92.88 102 LEU A CA 1
ATOM 830 C C . LEU A 1 102 ? -7.934 -4.540 0.573 1.00 92.88 102 LEU A C 1
ATOM 832 O O . LEU A 1 102 ? -7.612 -3.351 0.599 1.00 92.88 102 LEU A O 1
ATOM 836 N N . ILE A 1 103 ? -8.790 -5.070 1.438 1.00 92.44 103 ILE A N 1
ATOM 837 C CA . ILE A 1 103 ? -9.443 -4.308 2.503 1.00 92.44 103 ILE A CA 1
ATOM 838 C C . ILE A 1 103 ? -8.893 -4.796 3.831 1.00 92.44 103 ILE A C 1
ATOM 840 O O . ILE A 1 103 ? -9.074 -5.965 4.160 1.00 92.44 103 ILE A O 1
ATOM 844 N N . SER A 1 104 ? -8.260 -3.912 4.601 1.00 92.06 104 SER A N 1
ATOM 845 C CA . SER A 1 104 ? -7.688 -4.271 5.901 1.00 92.06 104 SER A CA 1
ATOM 846 C C . SER A 1 104 ? -8.172 -3.373 7.025 1.00 92.06 104 SER A C 1
ATOM 848 O O . SER A 1 104 ? -8.324 -2.166 6.850 1.00 92.06 104 SER A O 1
ATOM 850 N N . ASN A 1 105 ? -8.366 -3.946 8.213 1.00 91.94 105 ASN A N 1
ATOM 851 C CA . ASN A 1 105 ? -8.429 -3.148 9.437 1.00 91.94 105 ASN A CA 1
ATOM 852 C C . ASN A 1 105 ? -7.072 -2.462 9.675 1.00 91.94 105 ASN A C 1
ATOM 854 O O . ASN A 1 105 ? -6.039 -2.940 9.197 1.00 91.94 105 ASN A O 1
ATOM 858 N N . HIS A 1 106 ? -7.075 -1.341 10.393 1.00 90.81 106 HIS A N 1
ATOM 859 C CA . HIS A 1 106 ? -5.859 -0.586 10.698 1.00 90.81 106 HIS A CA 1
ATOM 860 C C . HIS A 1 106 ? -5.609 -0.605 12.205 1.00 90.81 106 HIS A C 1
ATOM 862 O O . HIS A 1 106 ? -6.220 0.136 12.968 1.00 90.81 106 HIS A O 1
ATOM 868 N N . ARG A 1 107 ? -4.733 -1.496 12.659 1.00 88.12 107 ARG A N 1
ATOM 869 C CA . ARG A 1 107 ? -4.383 -1.709 14.065 1.00 88.12 107 ARG A CA 1
ATOM 870 C C . ARG A 1 107 ? -3.154 -0.927 14.491 1.00 88.12 107 ARG A C 1
ATOM 872 O O . ARG A 1 107 ? -3.117 -0.463 15.624 1.00 88.12 107 ARG A O 1
ATOM 879 N N . THR A 1 108 ? -2.152 -0.821 13.628 1.00 86.94 108 THR A N 1
ATOM 880 C CA . THR A 1 108 ? -0.853 -0.234 13.960 1.00 86.94 108 THR A CA 1
ATOM 881 C C . THR A 1 108 ? -0.295 0.569 12.794 1.00 86.94 108 THR A C 1
ATOM 883 O O . THR A 1 108 ? -0.641 0.349 11.636 1.00 86.94 108 THR A O 1
ATOM 886 N N . GLU A 1 109 ? 0.648 1.467 13.071 1.00 84.19 109 GLU A N 1
ATOM 887 C CA . GLU A 1 109 ? 1.332 2.238 12.025 1.00 84.19 109 GLU A CA 1
ATOM 888 C C . GLU A 1 109 ? 2.178 1.373 11.075 1.00 84.19 109 GLU A C 1
ATOM 890 O O . GLU A 1 109 ? 2.592 1.860 10.027 1.00 84.19 109 GLU A O 1
ATOM 895 N N . VAL A 1 110 ? 2.423 0.102 11.418 1.00 85.38 110 VAL A N 1
ATOM 896 C CA . VAL A 1 110 ? 3.272 -0.842 10.670 1.00 85.38 110 VAL A CA 1
ATOM 897 C C . VAL A 1 110 ? 2.481 -1.960 9.983 1.00 85.38 110 VAL A C 1
ATOM 899 O O . VAL A 1 110 ? 3.058 -2.930 9.501 1.00 85.38 110 VAL A O 1
ATOM 902 N N . ASP A 1 111 ? 1.157 -1.829 9.887 1.00 88.62 111 ASP A N 1
ATOM 903 C CA . ASP A 1 111 ? 0.285 -2.860 9.304 1.00 88.62 111 ASP A CA 1
ATOM 904 C C . ASP A 1 111 ? 0.636 -3.230 7.854 1.00 88.62 111 ASP A C 1
ATOM 906 O O . ASP A 1 111 ? 0.469 -4.376 7.432 1.00 88.62 111 ASP A O 1
ATOM 910 N N . TRP A 1 112 ? 1.174 -2.272 7.095 1.00 87.69 112 TRP A N 1
ATOM 911 C CA . TRP A 1 112 ? 1.647 -2.468 5.723 1.00 87.69 112 TRP A CA 1
ATOM 912 C C . TRP A 1 112 ? 2.704 -3.572 5.605 1.00 87.69 112 TRP A C 1
ATOM 914 O O . TRP A 1 112 ? 2.806 -4.206 4.558 1.00 87.69 112 TRP A O 1
ATOM 924 N N . MET A 1 113 ? 3.446 -3.868 6.673 1.00 88.62 113 MET A N 1
ATOM 925 C CA . MET A 1 113 ? 4.455 -4.929 6.685 1.00 88.62 113 MET A CA 1
ATOM 926 C C . MET A 1 113 ? 3.841 -6.322 6.542 1.00 88.62 113 MET A C 1
ATOM 928 O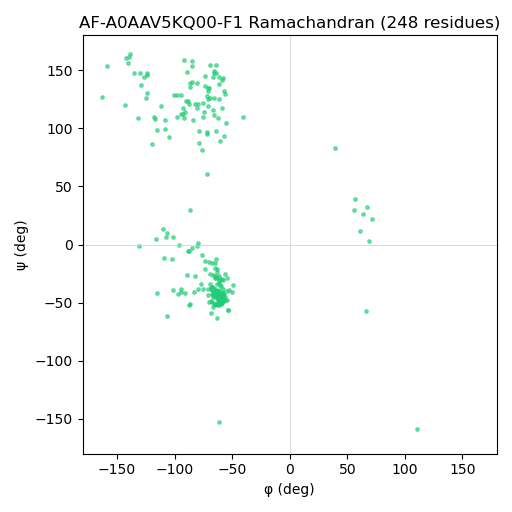 O . MET A 1 113 ? 4.382 -7.157 5.820 1.00 88.62 113 MET A O 1
ATOM 932 N N . TYR A 1 114 ? 2.690 -6.568 7.173 1.00 89.62 114 TYR A N 1
ATOM 933 C CA . TYR A 1 114 ? 1.971 -7.839 7.034 1.00 89.62 114 TYR A CA 1
ATOM 934 C C . TYR A 1 114 ? 1.413 -8.007 5.620 1.00 89.62 114 TYR A C 1
ATOM 936 O O . TYR A 1 114 ? 1.436 -9.098 5.053 1.00 89.62 114 TYR A O 1
ATOM 944 N N . LEU A 1 115 ? 0.959 -6.907 5.019 1.00 92.19 115 LEU A N 1
ATOM 945 C CA . LEU A 1 115 ? 0.490 -6.898 3.637 1.00 92.19 115 LEU A CA 1
ATOM 946 C C . LEU A 1 115 ? 1.637 -7.110 2.646 1.00 92.19 115 LEU A C 1
ATOM 948 O O . LEU A 1 115 ? 1.443 -7.774 1.630 1.00 92.19 115 LEU A O 1
ATOM 952 N N . TRP A 1 116 ? 2.839 -6.610 2.942 1.00 94.00 116 TRP A N 1
ATOM 953 C CA . TRP A 1 116 ? 4.033 -6.910 2.150 1.00 94.00 116 TRP A CA 1
ATOM 954 C C . TRP A 1 116 ? 4.416 -8.382 2.225 1.00 94.00 116 TRP A C 1
ATOM 956 O O . TRP A 1 116 ? 4.762 -8.972 1.205 1.00 94.00 116 TRP A O 1
ATOM 966 N N . ASP A 1 117 ? 4.308 -8.989 3.402 1.00 92.75 117 ASP A N 1
ATOM 967 C CA . ASP A 1 117 ? 4.569 -10.411 3.599 1.00 92.75 117 ASP A CA 1
ATOM 968 C C . ASP A 1 117 ? 3.613 -11.299 2.777 1.00 92.75 117 ASP A C 1
ATOM 970 O O . ASP A 1 117 ? 4.042 -12.246 2.102 1.00 92.75 117 ASP A O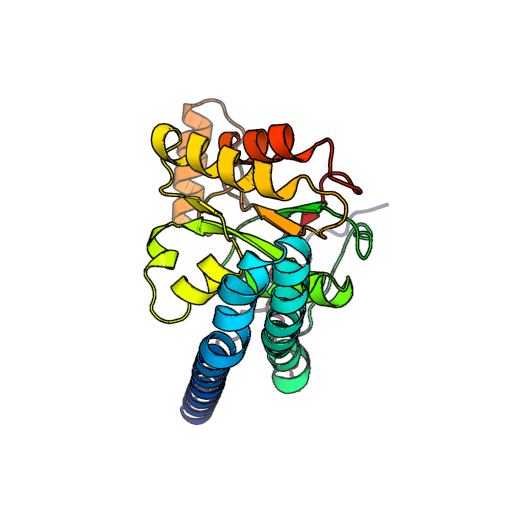 1
ATOM 974 N N . LEU A 1 118 ? 2.326 -10.930 2.752 1.00 91.81 118 LEU A N 1
ATOM 975 C CA . LEU A 1 118 ? 1.309 -11.565 1.913 1.00 91.81 118 LEU A CA 1
ATOM 976 C C . LEU A 1 118 ? 1.600 -11.355 0.422 1.00 91.81 118 LEU A C 1
ATOM 978 O O . LEU A 1 118 ? 1.637 -12.314 -0.351 1.00 91.81 118 LEU A O 1
ATOM 982 N N . ALA A 1 119 ? 1.831 -10.107 0.012 1.00 92.88 119 ALA A N 1
ATOM 983 C CA . ALA A 1 119 ? 2.076 -9.756 -1.381 1.00 92.88 119 ALA A CA 1
ATOM 984 C C . ALA A 1 119 ? 3.355 -10.415 -1.919 1.00 92.88 119 ALA A C 1
ATOM 986 O O . ALA A 1 119 ? 3.387 -10.824 -3.080 1.00 92.88 119 ALA A O 1
ATOM 987 N N . LEU A 1 120 ? 4.387 -10.589 -1.085 1.00 94.31 120 LEU A N 1
ATOM 988 C CA . LEU A 1 120 ? 5.605 -11.319 -1.437 1.00 94.31 120 LEU A CA 1
ATOM 989 C C . LEU A 1 120 ? 5.295 -12.780 -1.780 1.00 94.31 120 LEU A C 1
ATOM 991 O O . LEU A 1 120 ? 5.679 -13.252 -2.849 1.00 94.31 120 LEU A O 1
ATOM 995 N N . ARG A 1 121 ? 4.531 -13.473 -0.927 1.00 91.75 121 ARG A N 1
ATOM 996 C CA . ARG A 1 121 ? 4.113 -14.873 -1.139 1.00 91.75 121 ARG A CA 1
ATOM 997 C C . ARG A 1 121 ? 3.222 -15.060 -2.367 1.00 91.75 121 ARG A C 1
ATOM 999 O O . ARG A 1 121 ? 3.161 -16.160 -2.908 1.00 91.75 121 ARG A O 1
ATOM 1006 N N . LYS A 1 122 ? 2.537 -14.005 -2.814 1.00 91.56 122 LYS A N 1
ATOM 1007 C CA . LYS A 1 122 ? 1.699 -14.008 -4.027 1.00 91.56 122 LYS A CA 1
ATOM 1008 C C . LYS A 1 122 ? 2.406 -13.471 -5.272 1.00 91.56 122 LYS A C 1
ATOM 1010 O O . LYS A 1 122 ? 1.822 -13.492 -6.352 1.00 91.56 122 LYS A O 1
ATOM 1015 N N . GLY A 1 123 ? 3.668 -13.049 -5.147 1.00 92.31 123 GLY A N 1
ATOM 1016 C CA . GLY A 1 123 ? 4.461 -12.509 -6.253 1.00 92.31 123 GLY A CA 1
ATOM 1017 C C . GLY A 1 123 ? 4.008 -11.122 -6.719 1.00 92.31 123 GLY A C 1
ATOM 1018 O O . GLY A 1 123 ? 4.289 -10.740 -7.851 1.00 92.31 123 GLY A O 1
ATOM 1019 N N . CYS A 1 124 ? 3.312 -10.377 -5.859 1.00 93.31 124 CYS A N 1
ATOM 1020 C CA . CYS A 1 124 ? 2.667 -9.104 -6.181 1.00 93.31 124 CYS A CA 1
ATOM 1021 C C . CYS A 1 124 ? 3.241 -7.909 -5.406 1.00 93.31 124 CYS A C 1
ATOM 1023 O O . CYS A 1 124 ? 2.733 -6.798 -5.538 1.00 93.31 124 CYS A O 1
ATOM 1025 N N . LEU A 1 125 ? 4.304 -8.104 -4.615 1.00 95.12 125 LEU A N 1
ATOM 1026 C CA . LEU A 1 125 ? 4.862 -7.068 -3.737 1.00 95.12 125 LEU A CA 1
ATOM 1027 C C . LEU A 1 125 ? 5.223 -5.765 -4.467 1.00 95.12 125 LEU A C 1
ATOM 1029 O O . LEU A 1 125 ? 4.953 -4.687 -3.955 1.00 95.12 125 LEU A O 1
ATOM 1033 N N . GLY A 1 126 ? 5.784 -5.847 -5.674 1.00 94.88 126 GLY A N 1
ATOM 1034 C CA . GLY A 1 126 ? 6.127 -4.664 -6.470 1.00 94.88 126 GLY A CA 1
ATOM 1035 C C . GLY A 1 126 ? 4.928 -3.883 -7.019 1.00 94.88 126 GLY A C 1
ATOM 1036 O O . GLY A 1 126 ? 5.092 -2.752 -7.467 1.00 94.88 126 GLY A O 1
ATOM 1037 N N . TYR A 1 127 ? 3.733 -4.474 -7.002 1.00 95.00 127 TYR A N 1
ATOM 1038 C CA . TYR A 1 127 ? 2.503 -3.908 -7.567 1.00 95.00 127 TYR A CA 1
ATOM 1039 C C . TYR A 1 127 ?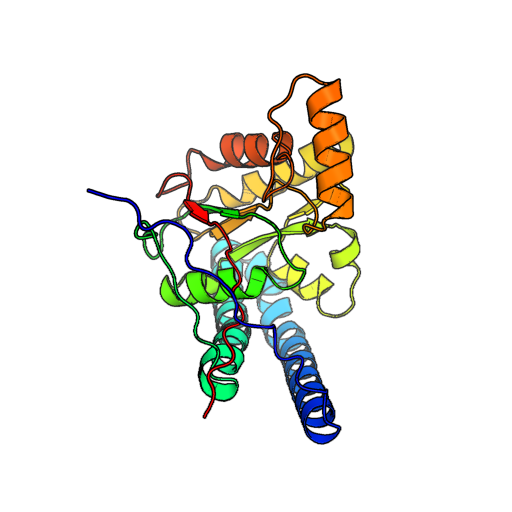 1.512 -3.445 -6.494 1.00 95.00 127 TYR A C 1
ATOM 1041 O O . TYR A 1 127 ? 0.379 -3.064 -6.814 1.00 95.00 127 TYR A O 1
ATOM 1049 N N . ILE A 1 128 ? 1.933 -3.488 -5.226 1.00 95.31 128 ILE A N 1
ATOM 1050 C CA . ILE A 1 128 ? 1.131 -3.014 -4.109 1.00 95.31 128 ILE A CA 1
ATOM 1051 C C . ILE A 1 128 ? 1.047 -1.487 -4.131 1.00 95.31 128 ILE A C 1
ATOM 1053 O O . ILE A 1 128 ? 2.053 -0.793 -4.277 1.00 95.31 128 ILE A O 1
ATOM 1057 N N . ARG A 1 129 ? -0.163 -0.957 -3.984 1.00 95.88 129 ARG A N 1
ATOM 1058 C CA . ARG A 1 129 ? -0.455 0.478 -3.946 1.00 95.88 129 ARG A CA 1
ATOM 1059 C C . ARG A 1 129 ? -1.316 0.781 -2.734 1.00 95.88 129 ARG A C 1
ATOM 1061 O O . ARG A 1 129 ? -2.129 -0.046 -2.338 1.00 95.88 129 ARG A O 1
ATOM 1068 N N . TYR A 1 130 ? -1.157 1.967 -2.161 1.00 95.94 130 TYR A N 1
ATOM 1069 C CA . TYR A 1 130 ? -1.857 2.354 -0.938 1.00 95.94 130 TYR A CA 1
ATOM 1070 C C . TYR A 1 130 ? -2.647 3.640 -1.123 1.00 95.94 130 TYR A C 1
ATOM 1072 O O . TYR A 1 130 ? -2.194 4.565 -1.796 1.00 95.94 130 TYR A O 1
ATOM 1080 N N . ILE A 1 131 ? -3.793 3.715 -0.450 1.00 95.50 131 ILE A N 1
ATOM 1081 C CA . ILE A 1 131 ? -4.475 4.978 -0.163 1.00 95.50 131 ILE A CA 1
ATOM 1082 C C . ILE A 1 131 ? -4.004 5.453 1.212 1.00 95.50 131 ILE A C 1
ATOM 1084 O O . ILE A 1 131 ? -4.215 4.766 2.213 1.00 95.50 131 ILE A O 1
ATOM 1088 N N . LEU A 1 132 ? -3.342 6.609 1.274 1.00 93.94 132 LEU A N 1
ATOM 1089 C CA . LEU A 1 132 ? -2.661 7.070 2.487 1.00 93.94 132 LEU A CA 1
ATOM 1090 C C . LEU A 1 132 ? -2.842 8.564 2.758 1.00 93.94 132 LEU A C 1
ATOM 1092 O O . LEU A 1 132 ? -3.234 9.338 1.893 1.00 93.94 132 LEU A O 1
ATOM 1096 N N . LYS A 1 133 ? -2.538 8.998 3.985 1.00 94.06 133 LYS A N 1
ATOM 1097 C CA . LYS A 1 133 ? -2.672 10.405 4.389 1.00 94.06 133 LYS A CA 1
ATOM 1098 C C . LYS A 1 133 ? -1.694 11.296 3.613 1.00 94.06 133 LYS A C 1
ATOM 1100 O O . LYS A 1 133 ? -0.486 11.097 3.700 1.00 94.06 133 LYS A O 1
ATOM 1105 N N . SER A 1 134 ? -2.192 12.347 2.963 1.00 94.81 134 SER A N 1
ATOM 1106 C CA . SER A 1 134 ? -1.404 13.264 2.120 1.00 94.81 134 SER A CA 1
ATOM 1107 C C . SER A 1 134 ? -0.188 13.886 2.818 1.00 94.81 134 SER A C 1
ATOM 1109 O O . SER A 1 134 ? 0.824 14.154 2.176 1.00 94.81 134 SER A O 1
ATOM 1111 N N . SER A 1 135 ? -0.230 14.066 4.142 1.00 94.56 135 SER A N 1
ATOM 1112 C CA . SER A 1 135 ? 0.920 14.559 4.910 1.00 94.56 135 SER A CA 1
ATOM 1113 C C . SER A 1 135 ? 2.142 13.637 4.841 1.00 94.56 135 SER A C 1
ATOM 1115 O O . SER A 1 135 ? 3.257 14.128 4.961 1.00 94.56 135 SER A O 1
ATOM 1117 N N . LEU A 1 136 ? 1.958 12.327 4.632 1.00 92.31 136 LEU A N 1
ATOM 1118 C CA . LEU A 1 136 ? 3.062 11.369 4.488 1.00 92.31 136 LEU A CA 1
ATOM 1119 C C . LEU A 1 136 ? 3.831 11.570 3.176 1.00 92.31 136 LEU A C 1
ATOM 1121 O O . LEU A 1 136 ? 5.026 11.300 3.125 1.00 92.31 136 LEU A O 1
ATOM 1125 N N . MET A 1 137 ? 3.186 12.131 2.147 1.00 94.00 137 MET A N 1
ATOM 1126 C CA . MET A 1 137 ? 3.848 12.477 0.881 1.00 94.00 137 MET A CA 1
ATOM 1127 C C . MET A 1 137 ? 4.902 13.578 1.044 1.00 94.00 137 MET A C 1
ATOM 1129 O O . MET A 1 137 ? 5.715 13.783 0.149 1.00 94.00 137 MET A O 1
ATOM 1133 N N . LYS A 1 138 ? 4.882 14.310 2.167 1.00 93.75 138 LYS A N 1
ATOM 1134 C CA . LYS A 1 138 ? 5.825 15.396 2.468 1.00 93.75 138 LYS A CA 1
ATOM 1135 C C . LYS A 1 138 ? 7.092 14.911 3.175 1.00 93.75 138 LYS A C 1
ATOM 1137 O O . LYS A 1 138 ? 7.985 15.714 3.422 1.00 93.75 138 LYS A O 1
ATOM 1142 N N . LEU A 1 139 ? 7.164 13.628 3.536 1.00 91.88 139 LEU A N 1
ATOM 1143 C CA . LEU A 1 139 ? 8.340 13.071 4.196 1.00 91.88 139 LEU A CA 1
ATOM 1144 C C . LEU A 1 139 ? 9.504 12.981 3.196 1.00 91.88 139 LEU A C 1
ATOM 1146 O O . LEU A 1 139 ? 9.299 12.510 2.074 1.00 91.88 139 LEU A O 1
ATOM 1150 N N . PRO A 1 140 ? 10.724 13.396 3.577 1.00 88.50 140 PRO A N 1
ATOM 1151 C CA .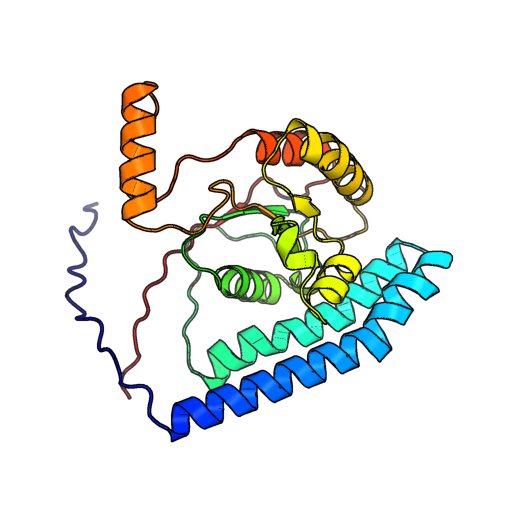 PRO A 1 140 ? 11.883 13.276 2.702 1.00 88.50 140 PRO A CA 1
ATOM 1152 C C . PRO A 1 140 ? 12.148 11.802 2.386 1.00 88.50 140 PRO A C 1
ATOM 1154 O O . PRO A 1 140 ? 11.961 10.938 3.245 1.00 88.50 140 PRO A O 1
ATOM 1157 N N . VAL A 1 141 ? 12.589 11.518 1.157 1.00 89.25 141 VAL A N 1
ATOM 1158 C CA . VAL A 1 141 ? 12.830 10.165 0.615 1.00 89.25 141 VAL A CA 1
ATOM 1159 C C . VAL A 1 141 ? 11.550 9.331 0.455 1.00 89.25 141 VAL A C 1
ATOM 1161 O O . VAL A 1 141 ? 11.217 8.937 -0.661 1.00 89.25 141 VAL A O 1
ATOM 1164 N N . PHE A 1 142 ? 10.784 9.113 1.527 1.00 89.69 142 PHE A N 1
ATOM 1165 C CA . PHE A 1 142 ? 9.529 8.352 1.501 1.00 89.69 142 PHE A CA 1
ATOM 1166 C C . PHE A 1 142 ? 8.488 8.967 0.569 1.00 89.69 142 PHE A C 1
ATOM 1168 O O . PHE A 1 142 ? 7.885 8.247 -0.220 1.00 89.69 142 PHE A O 1
ATOM 1175 N N . GLY A 1 143 ? 8.320 10.291 0.599 1.00 93.50 143 GLY A N 1
ATOM 1176 C CA . GLY A 1 143 ? 7.407 10.999 -0.292 1.00 93.50 143 GLY A CA 1
ATOM 1177 C C . GLY A 1 143 ? 7.723 10.743 -1.764 1.00 93.50 143 GLY A C 1
ATOM 1178 O O . GLY A 1 143 ? 6.819 10.435 -2.536 1.00 93.50 143 GLY A O 1
ATOM 1179 N N . TRP A 1 144 ? 9.006 10.777 -2.144 1.00 94.94 144 TRP A N 1
ATOM 1180 C CA . TRP A 1 144 ? 9.442 10.452 -3.508 1.00 94.94 144 TRP A CA 1
ATOM 1181 C C . TRP A 1 144 ? 9.099 9.010 -3.875 1.00 94.94 144 TRP A C 1
ATOM 1183 O O . TRP A 1 144 ? 8.529 8.772 -4.936 1.00 94.94 144 TRP A O 1
ATOM 1193 N N . GLY A 1 145 ? 9.372 8.062 -2.973 1.00 94.38 145 GLY A N 1
ATOM 1194 C CA . GLY A 1 145 ? 8.995 6.660 -3.151 1.00 94.38 145 GLY A CA 1
ATOM 1195 C C . GLY A 1 145 ? 7.488 6.474 -3.343 1.00 94.38 145 GLY A C 1
ATOM 1196 O O . GLY A 1 145 ? 7.074 5.770 -4.258 1.00 94.38 145 GLY A O 1
ATOM 1197 N N . PHE A 1 146 ? 6.659 7.149 -2.544 1.00 95.44 146 PHE A N 1
ATOM 1198 C CA . PHE A 1 146 ? 5.200 7.072 -2.653 1.00 95.44 146 PHE A CA 1
ATOM 1199 C C . PHE A 1 146 ? 4.673 7.651 -3.970 1.00 95.44 146 PHE A C 1
ATOM 1201 O O . PHE A 1 146 ? 3.743 7.084 -4.542 1.00 95.44 146 PHE A O 1
ATOM 1208 N N . TYR A 1 147 ? 5.270 8.734 -4.482 1.00 94.88 147 TYR A N 1
ATOM 1209 C CA . TYR A 1 147 ? 4.929 9.260 -5.808 1.00 94.88 147 TYR A CA 1
ATOM 1210 C C . TYR A 1 147 ? 5.336 8.298 -6.926 1.00 94.88 147 TYR A C 1
ATOM 1212 O O . TYR A 1 147 ? 4.537 8.035 -7.821 1.00 94.88 147 TYR A O 1
ATOM 1220 N N . ILE A 1 148 ? 6.551 7.744 -6.859 1.00 95.19 148 ILE A N 1
ATOM 1221 C CA . ILE A 1 148 ? 7.058 6.781 -7.845 1.00 95.19 148 ILE 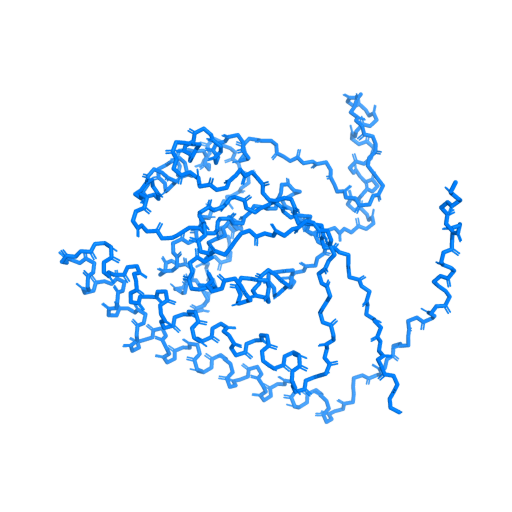A CA 1
ATOM 1222 C C . ILE A 1 148 ? 6.186 5.515 -7.882 1.00 95.19 148 ILE A C 1
ATOM 1224 O O . ILE A 1 148 ? 5.893 5.003 -8.959 1.00 95.19 148 ILE A O 1
ATOM 1228 N N . LEU A 1 149 ? 5.727 5.046 -6.721 1.00 94.62 149 LEU A N 1
ATOM 1229 C CA . LEU A 1 149 ? 4.825 3.898 -6.586 1.00 94.62 149 LEU A CA 1
ATOM 1230 C C . LEU A 1 149 ? 3.348 4.220 -6.861 1.00 94.62 149 LEU A C 1
ATOM 1232 O O . LEU A 1 149 ? 2.499 3.334 -6.754 1.00 94.62 149 LEU A O 1
ATOM 1236 N N . GLU A 1 150 ? 3.027 5.466 -7.214 1.00 96.00 150 GLU A N 1
ATOM 1237 C CA . GLU A 1 150 ? 1.669 5.914 -7.534 1.00 96.00 150 GLU A CA 1
ATOM 1238 C C . GLU A 1 150 ? 0.662 5.663 -6.389 1.00 96.00 150 GLU A C 1
ATOM 1240 O O . GLU A 1 150 ? -0.489 5.286 -6.621 1.00 96.00 150 GLU A O 1
ATOM 1245 N N . PHE A 1 151 ? 1.083 5.860 -5.134 1.00 96.94 151 PHE A N 1
ATOM 1246 C CA . PHE A 1 151 ? 0.174 5.806 -3.983 1.00 96.94 151 PHE A CA 1
ATOM 1247 C C . PHE A 1 151 ? -0.818 6.970 -4.035 1.00 96.94 151 PHE A C 1
ATOM 1249 O O . PHE A 1 151 ? -0.462 8.072 -4.441 1.00 96.94 151 PHE A O 1
ATOM 1256 N N . ILE A 1 152 ? -2.057 6.735 -3.600 1.00 97.31 152 ILE A N 1
ATOM 1257 C CA . ILE A 1 152 ? -3.156 7.703 -3.673 1.00 97.31 152 ILE A CA 1
ATOM 1258 C C . ILE A 1 152 ? -3.193 8.523 -2.370 1.00 97.31 152 ILE A C 1
ATOM 1260 O O . ILE A 1 152 ? -3.571 7.987 -1.321 1.00 97.31 152 ILE A O 1
ATOM 1264 N N . PRO A 1 153 ? -2.814 9.814 -2.385 1.00 96.12 153 PRO A N 1
ATOM 1265 C CA . PRO A 1 153 ? -2.859 10.648 -1.194 1.00 96.12 153 PRO A CA 1
ATOM 1266 C C . PRO A 1 153 ? -4.275 11.166 -0.919 1.00 96.12 153 PRO A C 1
ATOM 1268 O O . PRO A 1 153 ? -4.963 11.626 -1.826 1.00 96.12 153 PRO A O 1
ATOM 1271 N N . VAL A 1 154 ? -4.676 11.171 0.354 1.00 95.31 154 VAL A N 1
ATOM 1272 C CA . VAL A 1 154 ? -5.966 11.704 0.816 1.00 95.31 154 VAL A CA 1
ATOM 1273 C C . VAL A 1 154 ? -5.804 12.682 1.981 1.00 95.31 154 VAL A C 1
ATOM 1275 O O . VAL A 1 154 ? -5.044 12.450 2.928 1.00 95.31 154 VAL A O 1
ATOM 1278 N N . GLU A 1 155 ? -6.538 13.788 1.934 1.00 94.12 155 GLU A N 1
ATOM 1279 C CA . GLU A 1 155 ? -6.648 14.814 2.977 1.00 94.12 155 GLU A CA 1
ATOM 1280 C C . GLU A 1 155 ? -7.741 14.489 4.008 1.00 94.12 155 GLU A C 1
ATOM 1282 O O . GLU A 1 155 ? -7.842 15.159 5.038 1.00 94.12 155 GLU A O 1
ATOM 1287 N N . ARG A 1 156 ? -8.508 13.415 3.775 1.00 91.12 156 ARG A N 1
ATOM 1288 C CA . ARG A 1 156 ? -9.671 12.972 4.561 1.00 91.12 156 ARG A CA 1
ATOM 1289 C C . ARG A 1 156 ? -10.849 13.947 4.457 1.00 91.12 156 ARG A C 1
ATOM 1291 O O . ARG A 1 156 ? -11.623 14.073 5.406 1.00 91.12 156 ARG A O 1
ATOM 1298 N N . LYS A 1 157 ? -10.984 14.599 3.301 1.00 93.75 157 LYS A N 1
ATOM 1299 C CA . LYS A 1 157 ? -12.085 15.494 2.925 1.00 93.75 157 LYS A CA 1
ATOM 1300 C C . LYS A 1 157 ? -12.562 15.088 1.539 1.00 93.75 157 LYS A C 1
ATOM 1302 O O . LYS A 1 157 ? -11.846 15.279 0.560 1.00 93.75 157 LYS A O 1
ATOM 1307 N N . TRP A 1 158 ? -13.749 14.495 1.463 1.00 93.50 158 TRP A N 1
ATOM 1308 C CA . TRP A 1 158 ? -14.227 13.851 0.237 1.00 93.50 158 TRP A CA 1
ATOM 1309 C C . TRP A 1 158 ? -14.311 14.813 -0.949 1.00 93.50 158 TRP A C 1
ATOM 1311 O O . TRP A 1 158 ? -14.001 14.440 -2.073 1.00 93.50 158 TRP A O 1
ATOM 1321 N N . GLU A 1 159 ? -14.673 16.059 -0.683 1.00 95.31 159 GLU A N 1
ATOM 1322 C CA . GLU A 1 159 ? -14.838 17.122 -1.669 1.00 95.31 159 GLU A CA 1
ATOM 1323 C C . GLU A 1 159 ? -13.512 17.442 -2.380 1.00 95.31 159 GLU A C 1
ATOM 1325 O O . GLU A 1 159 ? -13.506 17.843 -3.539 1.00 95.31 159 GLU A O 1
ATOM 1330 N N . VAL A 1 160 ? -12.384 17.217 -1.696 1.00 94.38 160 VAL A N 1
ATOM 1331 C CA . VAL A 1 160 ? -11.025 17.390 -2.231 1.00 94.38 160 VAL A CA 1
ATOM 1332 C C . VAL A 1 160 ? -10.472 16.074 -2.783 1.00 94.38 160 VAL A C 1
ATOM 1334 O O . VAL A 1 160 ? -9.811 16.057 -3.822 1.00 94.38 160 VAL A O 1
ATOM 1337 N N . ASP A 1 161 ? -10.719 14.975 -2.072 1.00 96.00 161 ASP A N 1
ATOM 1338 C CA . ASP A 1 161 ? -10.108 13.675 -2.340 1.00 96.00 161 ASP A CA 1
ATOM 1339 C C . ASP A 1 161 ? -10.778 12.939 -3.502 1.00 96.00 161 ASP A C 1
ATOM 1341 O O . ASP A 1 161 ? -10.081 12.317 -4.298 1.00 96.00 161 ASP A O 1
ATOM 1345 N N . GLY A 1 162 ? -12.106 13.024 -3.625 1.00 95.44 162 GLY A N 1
ATOM 1346 C CA . GLY A 1 162 ? -12.900 12.274 -4.600 1.00 95.44 162 GLY A CA 1
ATOM 1347 C C . GLY A 1 162 ? -12.401 12.443 -6.039 1.00 95.44 162 GLY A C 1
ATOM 1348 O O . GLY A 1 162 ? -12.011 11.447 -6.649 1.00 95.44 162 GLY A O 1
ATOM 1349 N N . PRO A 1 163 ? -12.306 13.678 -6.573 1.00 96.38 163 PRO A N 1
ATOM 1350 C CA . PRO A 1 163 ? -11.823 13.901 -7.936 1.00 96.38 163 PRO A CA 1
ATOM 1351 C C . PRO A 1 163 ? -10.396 13.383 -8.173 1.00 96.38 163 PRO A C 1
ATOM 1353 O O . PRO A 1 163 ? -10.131 12.737 -9.187 1.00 96.38 163 PRO A O 1
ATOM 1356 N N . LYS A 1 164 ? -9.475 13.619 -7.224 1.00 95.44 164 LYS A N 1
ATOM 1357 C CA . LYS A 1 164 ? -8.076 13.157 -7.312 1.00 95.44 164 LYS A CA 1
ATOM 1358 C C . LYS A 1 164 ? -8.002 11.629 -7.307 1.00 95.44 164 LYS A C 1
ATOM 1360 O O . LYS A 1 164 ? -7.286 11.037 -8.110 1.00 95.44 164 LYS A O 1
ATOM 1365 N N . MET A 1 165 ? -8.763 11.001 -6.416 1.00 96.12 165 MET A N 1
ATOM 1366 C CA . MET A 1 165 ? -8.829 9.556 -6.258 1.00 96.12 165 MET A CA 1
ATOM 1367 C C . MET A 1 165 ? -9.401 8.886 -7.509 1.00 96.12 165 MET A C 1
ATOM 1369 O O . MET A 1 165 ? -8.744 8.000 -8.049 1.00 96.12 165 MET A O 1
ATOM 1373 N N . CYS A 1 166 ? -10.551 9.337 -8.022 1.00 96.50 166 CYS A N 1
ATOM 1374 C CA . CYS A 1 166 ? -11.134 8.805 -9.260 1.00 96.50 166 CYS A CA 1
ATOM 1375 C C . CYS A 1 166 ? -10.174 8.959 -10.447 1.00 96.50 166 CYS A C 1
ATOM 1377 O O . CYS A 1 166 ? -9.970 8.008 -11.201 1.00 96.50 166 CYS A O 1
ATOM 1379 N N . HIS A 1 167 ? -9.508 10.114 -10.576 1.00 96.25 167 HIS A N 1
ATOM 1380 C CA . HIS A 1 167 ? -8.506 10.317 -11.621 1.00 96.25 167 HIS A CA 1
ATOM 1381 C C . HIS A 1 167 ? -7.359 9.300 -11.523 1.00 96.25 167 HIS A C 1
ATOM 1383 O O . HIS A 1 167 ? -7.069 8.623 -12.506 1.00 96.25 167 HIS A O 1
ATOM 1389 N N . MET A 1 168 ? -6.745 9.122 -10.349 1.00 96.56 168 MET A N 1
ATOM 1390 C CA . MET A 1 168 ? -5.659 8.147 -10.179 1.00 96.56 168 MET A CA 1
ATOM 1391 C C . MET A 1 168 ? -6.118 6.710 -10.446 1.00 96.56 168 MET A C 1
ATOM 1393 O O . MET A 1 168 ? -5.456 5.991 -11.195 1.00 96.56 168 MET A O 1
ATOM 1397 N N . LEU A 1 169 ? -7.270 6.312 -9.896 1.00 96.88 169 LEU A N 1
ATOM 1398 C CA . LEU A 1 169 ? -7.863 4.988 -10.107 1.00 96.88 169 LEU A CA 1
ATOM 1399 C C . LEU A 1 169 ? -8.127 4.708 -11.589 1.00 96.88 169 LEU A C 1
ATOM 1401 O O . LEU A 1 169 ? -7.859 3.602 -12.059 1.00 96.88 169 LEU A O 1
ATOM 1405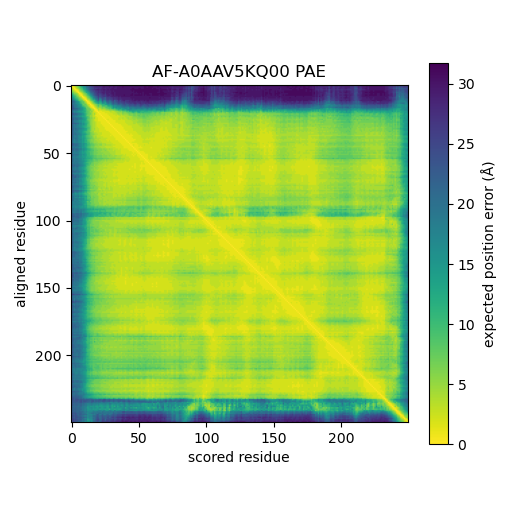 N N . SER A 1 170 ? -8.569 5.714 -12.349 1.00 95.88 170 SER A N 1
ATOM 1406 C CA . SER A 1 170 ? -8.799 5.577 -13.789 1.00 95.88 170 SER A CA 1
ATOM 1407 C C . SER A 1 170 ? -7.534 5.171 -14.559 1.00 95.88 170 SER A C 1
ATOM 1409 O O . SER A 1 170 ? -7.623 4.430 -15.537 1.00 95.88 170 SER A O 1
ATOM 1411 N N . THR A 1 171 ? -6.344 5.552 -14.074 1.00 95.50 171 THR A N 1
ATOM 1412 C CA . THR A 1 171 ? -5.056 5.180 -14.686 1.00 95.50 171 THR A CA 1
ATOM 1413 C C . THR A 1 171 ? -4.628 3.737 -14.403 1.00 95.50 171 THR A C 1
ATOM 1415 O O . THR A 1 171 ? -3.647 3.262 -14.981 1.00 95.50 171 THR A O 1
ATOM 1418 N N . PHE A 1 172 ? -5.329 3.033 -13.509 1.00 95.50 172 PHE A N 1
ATOM 1419 C CA . PHE A 1 172 ? -5.024 1.656 -13.117 1.00 95.50 172 PHE A CA 1
ATOM 1420 C C . PHE A 1 172 ? -5.926 0.622 -13.793 1.00 95.50 172 PHE A C 1
ATOM 1422 O O . PHE A 1 172 ? -5.829 -0.555 -13.462 1.00 95.50 172 PHE A O 1
ATOM 1429 N N . LYS A 1 173 ? -6.778 1.024 -14.742 1.00 94.06 173 LYS A N 1
ATOM 1430 C CA . LYS A 1 173 ? -7.753 0.142 -15.405 1.00 94.06 173 LYS A CA 1
ATOM 1431 C C . LYS A 1 173 ? -7.155 -0.840 -16.419 1.00 94.06 173 LYS A C 1
ATOM 1433 O O . LYS A 1 173 ? -7.851 -1.770 -16.806 1.00 94.06 173 LYS A O 1
ATOM 1438 N N . ASP A 1 174 ? -5.907 -0.653 -16.852 1.00 92.75 174 ASP A N 1
ATOM 1439 C CA . ASP A 1 174 ? -5.269 -1.550 -17.827 1.00 92.75 174 ASP A CA 1
ATOM 1440 C C . ASP A 1 174 ? -5.045 -2.946 -17.211 1.00 92.75 174 ASP A C 1
ATOM 1442 O O . ASP A 1 174 ? -4.261 -3.062 -16.264 1.00 92.75 174 ASP A O 1
ATOM 1446 N N . PRO A 1 175 ? -5.693 -4.010 -17.724 1.00 89.62 175 PRO A N 1
ATOM 1447 C CA . PRO A 1 175 ? -5.572 -5.356 -17.164 1.00 89.62 175 PRO A CA 1
ATOM 1448 C C . PRO A 1 175 ? -4.170 -5.959 -17.340 1.00 89.62 175 PRO A C 1
ATOM 1450 O O . PRO A 1 175 ? -3.825 -6.917 -16.655 1.00 89.62 175 PRO A O 1
ATOM 1453 N N . ARG A 1 176 ? -3.329 -5.403 -18.225 1.00 90.38 176 ARG A N 1
ATOM 1454 C CA . ARG A 1 176 ? -1.943 -5.864 -18.425 1.00 90.38 176 ARG A CA 1
ATOM 1455 C C . ARG A 1 176 ? -1.015 -5.459 -17.282 1.00 90.38 176 ARG A C 1
ATOM 1457 O O . ARG A 1 176 ? 0.047 -6.061 -17.121 1.00 90.38 176 ARG A O 1
ATOM 1464 N N . ASP A 1 177 ? -1.386 -4.436 -16.516 1.00 91.94 177 ASP A N 1
ATOM 1465 C CA . ASP A 1 177 ? -0.646 -3.995 -15.337 1.00 91.94 177 ASP A CA 1
ATOM 1466 C C . ASP A 1 177 ? -1.169 -4.745 -14.106 1.00 91.94 177 ASP A C 1
ATOM 1468 O O . ASP A 1 177 ? -2.350 -4.634 -13.799 1.00 91.94 177 ASP A O 1
ATOM 1472 N N . PRO A 1 178 ? -0.356 -5.472 -13.327 1.00 92.38 178 PRO A N 1
ATOM 1473 C CA . PRO A 1 178 ? -0.837 -6.016 -12.062 1.00 92.38 178 PRO A CA 1
ATOM 1474 C C . PRO A 1 178 ? -1.157 -4.901 -11.048 1.00 92.38 178 PRO A C 1
ATOM 1476 O O . PRO A 1 178 ? -0.513 -3.842 -11.006 1.00 92.38 178 PRO A O 1
ATOM 1479 N N . LEU A 1 179 ? -2.157 -5.143 -10.198 1.00 94.31 179 LEU A N 1
ATOM 1480 C CA . LEU A 1 179 ? -2.645 -4.170 -9.223 1.00 94.31 179 LEU A CA 1
ATOM 1481 C C . LEU A 1 179 ? -3.042 -4.846 -7.915 1.00 94.31 179 LEU A C 1
ATOM 1483 O O . LEU A 1 179 ? -3.957 -5.662 -7.886 1.00 94.31 179 LEU A O 1
ATOM 1487 N N . TRP A 1 180 ? -2.385 -4.450 -6.829 1.00 94.75 180 TRP A N 1
ATOM 1488 C CA . TRP A 1 180 ? -2.756 -4.815 -5.465 1.00 94.75 180 TRP A CA 1
ATOM 1489 C C . TRP A 1 180 ? -3.056 -3.537 -4.685 1.00 94.75 180 TRP A C 1
ATOM 1491 O O . TRP A 1 180 ? -2.167 -2.951 -4.070 1.00 94.75 180 TRP A O 1
ATOM 1501 N N . LEU A 1 181 ? -4.295 -3.049 -4.764 1.00 95.88 181 LEU A N 1
ATOM 1502 C CA . LEU A 1 181 ? -4.680 -1.799 -4.109 1.00 95.88 181 LEU A CA 1
ATOM 1503 C C . LEU A 1 181 ? -5.121 -2.070 -2.673 1.00 95.88 181 LEU A C 1
ATOM 1505 O O . LEU A 1 181 ? -6.080 -2.798 -2.451 1.00 95.88 181 LEU A O 1
ATOM 1509 N N . VAL A 1 182 ? -4.450 -1.457 -1.705 1.00 95.19 182 VAL A N 1
ATOM 1510 C CA . VAL A 1 182 ? -4.768 -1.563 -0.282 1.00 95.19 182 VAL A CA 1
ATOM 1511 C C . VAL A 1 182 ? -5.588 -0.365 0.176 1.00 95.19 182 VAL A C 1
ATOM 1513 O O . VAL A 1 182 ? -5.185 0.793 0.015 1.00 95.19 182 VAL A O 1
ATOM 1516 N N . LEU A 1 183 ? -6.705 -0.663 0.835 1.00 94.00 183 LEU A N 1
ATOM 1517 C CA . LEU A 1 183 ? -7.569 0.297 1.500 1.00 94.00 183 LEU A CA 1
ATOM 1518 C C . LEU A 1 183 ? -7.761 -0.074 2.976 1.00 94.00 183 LEU A C 1
ATOM 1520 O O . LEU A 1 183 ? -8.157 -1.189 3.313 1.00 94.00 183 LEU A O 1
ATOM 1524 N N . PHE A 1 184 ? -7.567 0.917 3.845 1.00 93.94 184 PHE A N 1
ATOM 1525 C CA . PHE A 1 184 ? -7.918 0.848 5.261 1.00 93.94 184 PHE A CA 1
ATOM 1526 C C . PHE A 1 184 ? -9.191 1.672 5.515 1.00 93.94 184 PHE A C 1
ATOM 1528 O O . PHE A 1 184 ? -9.092 2.885 5.735 1.00 93.94 184 PHE A O 1
ATOM 1535 N N . PRO A 1 185 ? -10.398 1.073 5.472 1.00 92.31 185 PRO A N 1
ATOM 1536 C CA . PRO A 1 185 ? -11.650 1.826 5.535 1.00 92.31 185 PRO A CA 1
ATOM 1537 C C . PRO A 1 185 ? -11.861 2.548 6.874 1.00 92.31 185 PRO A C 1
ATOM 1539 O O . PRO A 1 185 ? -12.597 3.528 6.919 1.00 92.31 185 PRO A O 1
ATOM 1542 N N . GLU A 1 186 ? -11.184 2.145 7.953 1.00 91.06 186 GLU A N 1
ATOM 1543 C CA . GLU A 1 186 ? -11.185 2.873 9.234 1.00 91.06 186 GLU A CA 1
ATOM 1544 C C . GLU A 1 186 ? -10.605 4.296 9.096 1.00 91.06 186 GLU A C 1
ATOM 1546 O O . GLU A 1 186 ? -11.000 5.234 9.795 1.00 91.06 186 GLU A O 1
ATOM 1551 N N . GLY A 1 187 ? -9.663 4.485 8.164 1.00 87.75 187 GLY A N 1
ATOM 1552 C CA . GLY A 1 187 ? -9.018 5.766 7.875 1.00 87.75 187 GLY A CA 1
ATOM 1553 C C . GLY A 1 187 ? -8.090 6.290 8.981 1.00 87.75 187 GLY A C 1
ATOM 1554 O O . GLY A 1 187 ? -7.566 7.400 8.854 1.00 87.75 187 GLY A O 1
ATOM 1555 N N . THR A 1 188 ? -7.894 5.533 10.061 1.00 89.56 188 THR A N 1
ATOM 1556 C CA . THR A 1 188 ? -6.933 5.777 11.142 1.00 89.56 188 THR A CA 1
ATOM 1557 C C . THR A 1 188 ? -6.650 4.466 11.867 1.00 89.56 188 THR A C 1
ATOM 1559 O O . THR A 1 188 ? -7.497 3.582 11.883 1.00 89.56 188 THR A O 1
ATOM 1562 N N . ASP A 1 189 ? -5.471 4.369 12.464 1.00 89.25 189 ASP A N 1
ATOM 1563 C CA . ASP A 1 189 ? -5.071 3.303 13.378 1.00 89.25 189 ASP A CA 1
ATOM 1564 C C . ASP A 1 189 ? -6.010 3.212 14.592 1.00 89.25 189 ASP A C 1
ATOM 1566 O O . ASP A 1 189 ? -6.481 4.227 15.128 1.00 89.25 189 ASP A O 1
ATOM 1570 N N . PHE A 1 190 ? -6.260 1.987 15.035 1.00 91.00 190 PHE A N 1
ATOM 1571 C CA . PHE A 1 190 ? -7.102 1.677 16.174 1.00 91.00 190 PHE A CA 1
ATOM 1572 C C . PHE A 1 190 ? -6.443 2.099 17.491 1.00 91.00 190 PHE A C 1
ATOM 1574 O O . PHE A 1 190 ? -5.296 1.771 17.777 1.00 91.00 190 PHE A O 1
ATOM 1581 N N . SER A 1 191 ? -7.219 2.744 18.358 1.00 90.94 191 SER A N 1
ATOM 1582 C CA . SER A 1 191 ? -6.896 2.878 19.779 1.00 90.94 191 SER A CA 1
ATOM 1583 C C . SER A 1 191 ? -8.172 2.719 20.597 1.00 90.94 191 SER A C 1
ATOM 1585 O O . SER A 1 191 ? -9.267 2.972 20.089 1.00 90.94 191 SER A O 1
ATOM 1587 N N . GLU A 1 192 ? -8.056 2.333 21.866 1.00 91.62 192 GLU A N 1
ATOM 1588 C CA . GLU A 1 192 ? -9.224 2.178 22.741 1.00 91.62 192 GLU A CA 1
ATOM 1589 C C . GLU A 1 192 ? -10.022 3.481 22.855 1.00 91.62 192 GLU A C 1
ATOM 1591 O O . GLU A 1 192 ? -11.243 3.476 22.715 1.00 91.62 192 GLU A O 1
ATOM 1596 N N . GLN A 1 193 ? -9.342 4.626 22.982 1.00 93.62 193 GLN A N 1
ATOM 1597 C CA . GLN A 1 193 ? -10.006 5.931 23.042 1.00 93.62 193 GLN A CA 1
ATOM 1598 C C . GLN A 1 193 ? -10.751 6.255 21.738 1.00 93.62 193 GLN A C 1
ATOM 1600 O O . GLN A 1 193 ? -11.858 6.798 21.768 1.00 93.62 193 GLN A O 1
ATOM 1605 N N . LYS A 1 194 ? -10.168 5.915 20.578 1.00 93.81 194 LYS A N 1
ATOM 1606 C CA . LYS A 1 194 ? -10.832 6.075 19.275 1.00 93.81 194 LYS A CA 1
ATOM 1607 C C . LYS A 1 194 ? -12.037 5.144 19.159 1.00 93.81 194 LYS A C 1
ATOM 1609 O O . LYS A 1 194 ? -13.062 5.592 18.654 1.00 93.81 194 LYS A O 1
ATOM 1614 N N . CYS A 1 195 ? -11.931 3.910 19.654 1.00 93.81 195 CYS A N 1
ATOM 1615 C CA . CYS A 1 195 ? -13.016 2.932 19.675 1.00 93.81 195 CYS A CA 1
ATOM 1616 C C . CYS A 1 195 ? -14.190 3.425 20.526 1.00 93.81 195 CYS A C 1
ATOM 1618 O O . CYS A 1 195 ? -15.298 3.520 20.014 1.00 93.81 195 CYS A O 1
ATOM 1620 N N . ILE A 1 196 ? -13.946 3.870 21.763 1.00 94.81 196 ILE A N 1
ATOM 1621 C CA . ILE A 1 196 ? -14.986 4.411 22.658 1.00 94.81 196 ILE A CA 1
ATOM 1622 C C . ILE A 1 196 ? -15.716 5.591 22.004 1.00 94.81 196 ILE A C 1
ATOM 1624 O O . ILE A 1 196 ? -16.946 5.631 21.965 1.00 94.81 196 ILE A O 1
ATOM 1628 N N . ARG A 1 197 ? -14.973 6.543 21.425 1.00 94.62 197 ARG A N 1
ATOM 1629 C CA . ARG A 1 197 ? -15.575 7.680 20.710 1.00 94.62 197 ARG A CA 1
ATOM 1630 C C . ARG A 1 197 ? -16.397 7.224 19.502 1.00 94.62 197 ARG A C 1
ATOM 1632 O O . ARG A 1 197 ? -17.455 7.785 19.235 1.00 94.62 197 ARG A O 1
ATOM 1639 N N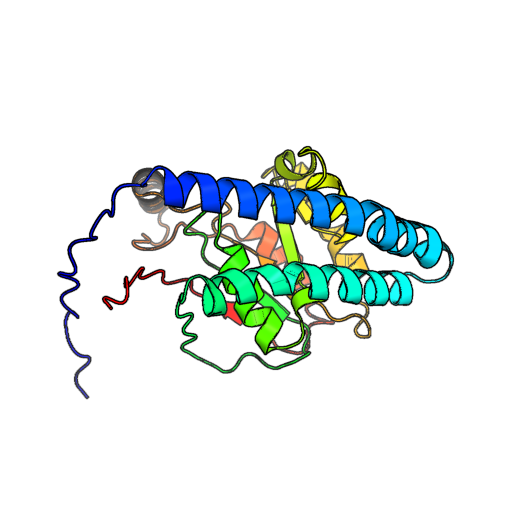 . ASN A 1 198 ? -15.905 6.230 18.768 1.00 95.19 198 ASN A N 1
ATOM 1640 C CA . ASN A 1 198 ? -16.587 5.680 17.604 1.00 95.19 198 ASN A CA 1
ATOM 1641 C C . ASN A 1 198 ? -17.869 4.924 17.991 1.00 95.19 198 ASN A C 1
ATOM 1643 O O . ASN A 1 198 ? -18.877 5.090 17.317 1.00 95.19 198 ASN A O 1
ATOM 1647 N N . GLN A 1 199 ? -17.866 4.189 19.106 1.00 95.81 199 GLN A N 1
ATOM 1648 C CA . GLN A 1 199 ? -19.044 3.522 19.672 1.00 95.81 199 GLN A CA 1
ATOM 1649 C C . GLN A 1 199 ? -20.103 4.521 20.136 1.00 95.81 199 GLN A C 1
ATOM 1651 O O . GLN A 1 199 ? -21.282 4.321 19.860 1.00 95.81 199 GLN A O 1
ATOM 1656 N N . LYS A 1 200 ? -19.690 5.615 20.790 1.00 96.31 200 LYS A N 1
ATOM 1657 C CA . LYS A 1 200 ? -20.605 6.699 21.171 1.00 96.31 200 LYS A CA 1
ATOM 1658 C C . LYS A 1 200 ? -21.285 7.302 19.939 1.00 96.31 200 LYS A C 1
ATOM 1660 O O . LYS A 1 200 ? -22.507 7.355 19.890 1.00 96.31 200 LYS A O 1
ATOM 1665 N N . TYR A 1 201 ? -20.499 7.659 18.922 1.00 95.88 201 TYR A N 1
ATOM 1666 C CA . TYR A 1 201 ? -21.031 8.140 17.645 1.00 95.88 201 TYR A CA 1
ATOM 1667 C C . TYR A 1 201 ? -21.971 7.116 16.989 1.00 95.88 201 TYR A C 1
ATOM 1669 O O . TYR A 1 201 ? -23.026 7.490 16.483 1.00 95.88 201 TYR A O 1
ATOM 1677 N N . ALA A 1 202 ? -21.615 5.826 17.017 1.00 96.00 202 ALA A N 1
ATOM 1678 C CA . ALA A 1 202 ? -22.441 4.764 16.458 1.00 96.00 202 ALA A CA 1
ATOM 1679 C C . ALA A 1 202 ? -23.811 4.692 17.147 1.00 96.00 202 ALA A C 1
ATOM 1681 O O . ALA A 1 202 ? -24.831 4.707 16.467 1.00 96.00 202 ALA A O 1
ATOM 1682 N N . ALA A 1 203 ? -23.833 4.697 18.482 1.00 96.38 203 ALA A N 1
ATOM 1683 C CA . ALA A 1 203 ? -25.061 4.671 19.270 1.00 96.38 203 ALA A CA 1
ATOM 1684 C C . ALA A 1 203 ? -25.943 5.906 19.016 1.00 96.38 203 ALA A C 1
ATOM 1686 O O . ALA A 1 203 ? -27.148 5.767 18.832 1.00 96.38 203 ALA A O 1
ATOM 1687 N N . GLU A 1 204 ? -25.343 7.098 18.941 1.00 97.25 204 GLU A N 1
ATOM 1688 C CA . GLU A 1 204 ? -26.051 8.358 18.663 1.00 97.25 204 GLU A CA 1
ATOM 1689 C C . GLU A 1 204 ? -26.676 8.403 17.259 1.00 97.25 204 GLU A C 1
ATOM 1691 O O . GLU A 1 204 ? -27.689 9.066 17.061 1.00 97.25 204 GLU A O 1
ATOM 1696 N N . ASN A 1 205 ? -26.093 7.696 16.286 1.00 96.50 205 ASN A N 1
ATOM 1697 C CA . ASN A 1 205 ? -26.539 7.694 14.888 1.00 96.50 205 ASN A CA 1
ATOM 1698 C C . ASN A 1 205 ? -27.254 6.391 14.481 1.00 96.50 205 ASN A C 1
ATOM 1700 O O . ASN A 1 205 ? -27.481 6.168 13.294 1.00 96.50 205 ASN A O 1
ATOM 1704 N N . GLY A 1 206 ? -27.578 5.511 15.436 1.00 95.94 206 GLY A N 1
ATOM 1705 C CA . GLY A 1 206 ? -28.241 4.230 15.159 1.00 95.94 206 GLY A CA 1
ATOM 1706 C C . GLY A 1 206 ? -27.414 3.262 14.300 1.00 95.94 206 GLY A C 1
ATOM 1707 O O . GLY A 1 206 ? -27.974 2.429 13.591 1.00 95.94 206 GLY A O 1
ATOM 1708 N N . LEU A 1 207 ? -26.084 3.377 14.327 1.00 95.19 207 LEU A N 1
ATOM 1709 C CA . LEU A 1 207 ? -25.157 2.521 13.587 1.00 95.19 207 LEU A CA 1
ATOM 1710 C C . LEU A 1 207 ? -24.706 1.311 14.429 1.00 95.19 207 LEU A C 1
ATOM 1712 O O . LEU A 1 207 ? -24.728 1.366 15.663 1.00 95.19 207 LEU A O 1
ATOM 1716 N N . PRO A 1 208 ? -24.218 0.228 13.791 1.00 94.12 208 PRO A N 1
ATOM 1717 C CA . PRO A 1 208 ? -23.676 -0.928 14.501 1.00 94.12 208 PRO A CA 1
ATOM 1718 C C . PRO A 1 208 ? -22.519 -0.561 15.440 1.00 94.12 208 PRO A C 1
ATOM 1720 O O . PRO A 1 208 ? -21.560 0.106 15.047 1.00 94.12 208 PRO A O 1
ATOM 1723 N N . ILE A 1 209 ? -22.579 -1.044 16.681 1.00 93.81 209 ILE A N 1
ATOM 1724 C CA . ILE A 1 209 ? -21.540 -0.803 17.687 1.00 93.81 209 ILE A CA 1
ATOM 1725 C C . ILE A 1 209 ? -20.410 -1.824 17.507 1.00 93.81 209 ILE A C 1
ATOM 1727 O O . ILE A 1 209 ? -20.546 -3.002 17.846 1.00 93.81 209 ILE A O 1
ATOM 1731 N N . MET A 1 210 ? -19.270 -1.362 16.994 1.00 90.88 210 MET A N 1
ATOM 1732 C CA . MET A 1 210 ? -18.087 -2.193 16.756 1.00 90.88 210 MET A CA 1
ATOM 1733 C C . MET A 1 210 ? -17.206 -2.284 18.011 1.00 90.88 210 MET A C 1
ATOM 1735 O O . MET A 1 210 ? -16.991 -1.290 18.703 1.00 90.88 210 MET A O 1
ATOM 1739 N N . LYS A 1 211 ? -16.670 -3.476 18.315 1.00 88.25 211 LYS A N 1
ATOM 1740 C CA . LYS A 1 211 ? -15.800 -3.705 19.493 1.00 88.25 211 LYS A CA 1
ATOM 1741 C C . LYS A 1 211 ? -14.305 -3.763 19.158 1.00 88.25 211 LYS A C 1
ATOM 1743 O O . LYS A 1 211 ? -13.489 -3.240 19.908 1.00 88.25 211 LYS A O 1
ATOM 1748 N N . ASN A 1 212 ? -13.957 -4.385 18.029 1.00 87.19 212 ASN A N 1
ATOM 1749 C CA . ASN A 1 212 ? -12.568 -4.727 17.680 1.00 87.19 212 ASN A CA 1
ATOM 1750 C C . ASN A 1 212 ? -11.980 -3.885 16.532 1.00 87.19 212 ASN A C 1
ATOM 1752 O O . ASN A 1 212 ? -10.774 -3.929 16.286 1.00 87.19 212 ASN A O 1
ATOM 1756 N N . VAL A 1 213 ? -12.830 -3.136 15.832 1.00 90.62 213 VAL A N 1
ATOM 1757 C CA . VAL A 1 213 ? -12.500 -2.287 14.678 1.00 90.62 213 VAL A CA 1
ATOM 1758 C C . VAL A 1 213 ? -13.290 -0.985 14.776 1.00 90.62 213 VAL A C 1
ATOM 1760 O O . VAL A 1 213 ? -14.284 -0.927 15.503 1.00 90.62 213 VAL A O 1
ATOM 1763 N N . LEU A 1 214 ? -12.868 0.051 14.057 1.00 92.75 214 LEU A N 1
ATOM 1764 C CA . LEU A 1 214 ? -13.630 1.291 13.927 1.00 92.75 214 LEU A CA 1
ATOM 1765 C C . LEU A 1 214 ? -14.682 1.186 12.809 1.00 92.75 214 LEU A C 1
ATOM 1767 O O . LEU A 1 214 ? -14.554 0.378 11.888 1.00 92.75 214 LEU A O 1
ATOM 1771 N N . LEU A 1 215 ? -15.719 2.026 12.872 1.00 92.75 215 LEU A N 1
ATOM 1772 C CA . LEU A 1 215 ? -16.701 2.153 11.795 1.00 92.75 215 LEU A CA 1
ATOM 1773 C C . LEU A 1 215 ? -16.006 2.504 10.464 1.00 92.75 215 LEU A C 1
ATOM 1775 O O . LEU A 1 215 ? -15.234 3.471 10.413 1.00 92.75 215 LEU A O 1
ATOM 1779 N N . PRO A 1 216 ? -16.294 1.762 9.382 1.00 92.31 216 PRO A N 1
ATOM 1780 C CA . PRO A 1 216 ? -15.671 1.986 8.089 1.00 92.31 216 PRO A CA 1
ATOM 1781 C C . PRO A 1 216 ? -16.219 3.242 7.405 1.00 92.31 216 PRO A C 1
ATOM 1783 O O . PRO A 1 216 ? -17.410 3.550 7.456 1.00 92.31 216 PRO A O 1
ATOM 1786 N N . LYS A 1 217 ? -15.347 3.942 6.682 1.00 90.62 217 LYS A N 1
ATOM 1787 C CA . LYS A 1 217 ? -15.708 5.030 5.772 1.00 90.62 217 LYS A CA 1
ATOM 1788 C C . LYS A 1 217 ? -15.952 4.458 4.378 1.00 90.62 217 LYS A C 1
ATOM 1790 O O . LYS A 1 217 ? -15.024 3.985 3.727 1.00 90.62 217 LYS A O 1
ATOM 1795 N N . SER A 1 218 ? -17.193 4.537 3.905 1.00 90.69 218 SER A N 1
ATOM 1796 C CA . SER A 1 218 ? -17.624 3.898 2.654 1.00 90.69 218 SER A CA 1
ATOM 1797 C C . SER A 1 218 ? -17.190 4.631 1.384 1.00 90.69 218 SER A C 1
ATOM 1799 O O . SER A 1 218 ? -16.876 3.973 0.403 1.00 90.69 218 SER A O 1
ATOM 1801 N N . LYS A 1 219 ? -17.110 5.970 1.386 1.00 93.12 219 LYS A N 1
ATOM 1802 C CA . LYS A 1 219 ? -16.907 6.762 0.152 1.00 93.12 219 LYS A CA 1
ATOM 1803 C C . LYS A 1 219 ? -15.679 6.338 -0.669 1.00 93.12 219 LYS A C 1
ATOM 1805 O O . LYS A 1 219 ? -15.789 6.127 -1.870 1.00 93.12 219 LYS A O 1
ATOM 1810 N N . GLY A 1 220 ? -14.525 6.169 -0.017 1.00 92.38 220 GLY A N 1
ATOM 1811 C CA . GLY A 1 220 ? -13.302 5.722 -0.695 1.00 92.38 220 GLY A CA 1
ATOM 1812 C C . GLY A 1 220 ? -13.404 4.283 -1.210 1.00 92.38 220 GLY A C 1
ATOM 1813 O O . GLY A 1 220 ? -12.956 3.992 -2.313 1.00 92.38 220 GLY A O 1
ATOM 1814 N N . PHE A 1 221 ? -14.049 3.395 -0.450 1.00 92.38 221 PHE A N 1
ATOM 1815 C CA . PHE A 1 221 ? -14.318 2.029 -0.899 1.00 92.38 221 PHE A CA 1
ATOM 1816 C C . PHE A 1 221 ? -15.221 2.010 -2.141 1.00 92.38 221 PHE A C 1
ATOM 1818 O O . PHE A 1 221 ? -14.878 1.360 -3.127 1.00 92.38 221 PHE A O 1
ATOM 1825 N N . SER A 1 222 ? -16.320 2.767 -2.119 1.00 93.31 222 SER A N 1
ATOM 1826 C CA . SER A 1 222 ? -17.235 2.906 -3.254 1.00 93.31 222 SER A CA 1
ATOM 1827 C C . SER A 1 222 ? -16.519 3.434 -4.495 1.00 93.31 222 SER A C 1
ATOM 1829 O O . SER A 1 222 ? -16.642 2.821 -5.547 1.00 93.31 222 SER A O 1
ATOM 1831 N N . ALA A 1 223 ? -15.689 4.477 -4.370 1.00 94.62 223 ALA A N 1
ATOM 1832 C CA . ALA A 1 223 ? -14.901 4.989 -5.497 1.00 94.62 223 ALA A CA 1
ATOM 1833 C C . ALA A 1 223 ? -13.933 3.946 -6.076 1.00 94.62 223 ALA A C 1
ATOM 1835 O O . ALA A 1 223 ? -13.871 3.780 -7.291 1.00 94.62 223 ALA A O 1
ATOM 1836 N N . CYS A 1 224 ? -13.198 3.212 -5.229 1.00 94.56 224 CYS A N 1
ATOM 1837 C CA . CYS A 1 224 ? -12.343 2.117 -5.699 1.00 94.56 224 CYS A CA 1
ATOM 1838 C C . CYS A 1 224 ? -13.141 1.084 -6.491 1.00 94.56 224 CYS A C 1
ATOM 1840 O O . CYS A 1 224 ? -12.697 0.638 -7.547 1.00 94.56 224 CYS A O 1
ATOM 1842 N N . LEU A 1 225 ? -14.304 0.693 -5.972 1.00 92.06 225 LEU A N 1
ATOM 1843 C CA . LEU A 1 225 ? -15.140 -0.320 -6.591 1.00 92.06 225 LEU A CA 1
ATOM 1844 C C . LEU A 1 225 ? -15.719 0.158 -7.925 1.00 92.06 225 LEU A C 1
ATOM 1846 O O . LEU A 1 225 ? -15.614 -0.544 -8.926 1.00 92.06 225 LEU A O 1
ATOM 1850 N N . GLU A 1 226 ? -16.313 1.344 -7.952 1.00 93.25 226 GLU A N 1
ATOM 1851 C CA . GLU A 1 226 ? -16.916 1.914 -9.156 1.00 93.25 226 GLU A CA 1
ATOM 1852 C C . GLU A 1 226 ? -15.892 2.058 -10.284 1.00 93.25 226 GLU A C 1
ATOM 1854 O O . GLU A 1 226 ? -16.173 1.667 -11.419 1.00 93.25 226 GLU A O 1
ATOM 1859 N N . GLU A 1 227 ? -14.683 2.528 -9.964 1.00 95.06 227 GLU A N 1
ATOM 1860 C CA . GLU A 1 227 ? -13.621 2.709 -10.950 1.00 95.06 227 GLU A CA 1
ATOM 1861 C C . GLU A 1 227 ? -12.964 1.392 -11.377 1.00 95.06 227 GLU A C 1
ATOM 1863 O O . GLU A 1 227 ? -12.638 1.230 -12.550 1.00 95.06 227 GLU A O 1
ATOM 1868 N N . LEU A 1 228 ? -12.750 0.434 -10.470 1.00 94.38 228 LEU A N 1
ATOM 1869 C CA . LEU A 1 228 ? -11.923 -0.741 -10.769 1.00 94.38 228 LEU A CA 1
ATOM 1870 C C . LEU A 1 228 ? -12.705 -2.023 -11.060 1.00 94.38 228 LEU A C 1
ATOM 1872 O O . LEU A 1 228 ? -12.093 -2.945 -11.597 1.00 94.38 228 LEU A O 1
ATOM 1876 N N . ARG A 1 229 ? -14.019 -2.101 -10.790 1.00 90.88 229 ARG A N 1
ATOM 1877 C CA . ARG A 1 229 ? -14.826 -3.339 -10.926 1.00 90.88 229 ARG A CA 1
ATOM 1878 C C . ARG A 1 229 ? -14.666 -4.077 -12.254 1.00 90.88 229 ARG A C 1
ATOM 1880 O O . ARG A 1 229 ? -14.710 -5.295 -12.267 1.00 90.88 229 ARG A O 1
ATOM 1887 N N . GLY A 1 230 ? -14.486 -3.352 -13.359 1.00 90.44 230 GLY A N 1
ATOM 1888 C CA . GLY A 1 230 ? -14.326 -3.945 -14.693 1.00 90.44 230 GLY A CA 1
ATOM 1889 C C . GLY A 1 230 ? -12.916 -4.465 -14.989 1.00 90.44 230 GLY A C 1
ATOM 1890 O O . GLY A 1 230 ? -12.675 -4.945 -16.087 1.00 90.44 230 GLY A O 1
ATOM 1891 N N . SER A 1 231 ? -11.983 -4.315 -14.048 1.00 91.50 231 SER A N 1
ATOM 1892 C CA . SER A 1 231 ? -10.563 -4.633 -14.217 1.00 91.50 231 SER A CA 1
ATOM 1893 C C . SER A 1 231 ? -9.983 -5.490 -13.089 1.00 91.50 231 SER A C 1
ATOM 1895 O O . SER A 1 231 ? -8.789 -5.750 -13.110 1.00 91.50 231 SER A O 1
ATOM 1897 N N . LEU A 1 232 ? -10.757 -5.858 -12.066 1.00 90.00 232 LEU A N 1
ATOM 1898 C CA . LEU A 1 232 ? -10.292 -6.758 -11.004 1.00 90.00 232 LEU A CA 1
ATOM 1899 C C . LEU A 1 232 ? -10.519 -8.211 -11.445 1.00 90.00 232 LEU A C 1
ATOM 1901 O O . LEU A 1 232 ? -11.584 -8.509 -11.981 1.00 90.00 232 LEU A O 1
ATOM 1905 N N . ASP A 1 233 ? -9.530 -9.085 -11.231 1.00 83.19 233 ASP A N 1
ATOM 1906 C CA . ASP A 1 233 ? -9.588 -10.494 -11.662 1.00 83.19 233 ASP A CA 1
ATOM 1907 C C . ASP A 1 233 ? -10.257 -11.358 -10.587 1.00 83.19 233 ASP A C 1
ATOM 1909 O O . ASP A 1 233 ? -11.246 -12.046 -10.838 1.00 83.19 233 ASP A O 1
ATOM 1913 N N . ALA A 1 234 ? -9.755 -11.242 -9.357 1.00 67.75 234 ALA A N 1
ATOM 1914 C CA . ALA A 1 234 ? -10.444 -11.705 -8.166 1.00 67.75 234 ALA A CA 1
ATOM 1915 C C . ALA A 1 234 ? -11.327 -10.579 -7.641 1.00 67.75 234 ALA A C 1
ATOM 1917 O O . ALA A 1 234 ? -10.987 -9.399 -7.739 1.00 67.75 234 ALA A O 1
ATOM 1918 N N . GLY A 1 235 ? -12.450 -10.941 -7.022 1.00 65.62 235 GLY A N 1
ATOM 1919 C CA . GLY A 1 235 ? -13.260 -9.997 -6.259 1.00 65.62 235 GLY A CA 1
ATOM 1920 C C . GLY A 1 235 ? -12.509 -9.378 -5.066 1.00 65.62 235 GLY A C 1
ATOM 1921 O O . GLY A 1 235 ? -11.288 -9.225 -5.029 1.00 65.62 235 GLY A O 1
ATOM 1922 N N . PHE A 1 236 ? -13.252 -8.986 -4.039 1.00 68.56 236 PHE A N 1
ATOM 1923 C CA . PHE A 1 236 ? -12.665 -8.355 -2.857 1.00 68.56 236 PHE A CA 1
ATOM 1924 C C . PHE A 1 236 ? -11.916 -9.360 -1.994 1.00 68.56 236 PHE A C 1
ATOM 1926 O O . PHE A 1 236 ? -12.443 -10.425 -1.674 1.00 68.56 236 PHE A O 1
ATOM 1933 N N . VAL A 1 237 ? -10.731 -8.971 -1.531 1.00 68.25 237 VAL A N 1
ATOM 1934 C CA . VAL A 1 237 ? -9.986 -9.740 -0.537 1.00 68.25 237 VAL A CA 1
ATOM 1935 C C . VAL A 1 237 ? -10.030 -8.974 0.778 1.00 68.25 237 VAL A C 1
ATOM 1937 O O . VAL A 1 237 ? -9.388 -7.933 0.940 1.00 68.25 237 VAL A O 1
ATOM 1940 N N . PHE A 1 238 ? -10.813 -9.489 1.725 1.00 70.75 238 PHE A N 1
ATOM 1941 C CA . PHE A 1 238 ? -10.842 -8.979 3.091 1.00 70.75 238 PHE A CA 1
ATOM 1942 C C . PHE A 1 238 ? -9.686 -9.582 3.881 1.00 70.75 238 PHE A C 1
ATOM 1944 O O . PHE A 1 238 ? -9.577 -10.798 4.025 1.00 70.75 238 PHE A O 1
ATOM 1951 N N . PHE A 1 239 ? -8.828 -8.718 4.405 1.00 67.25 239 PHE A N 1
ATOM 1952 C CA . PHE A 1 239 ? -7.672 -9.093 5.193 1.00 67.25 239 PHE A CA 1
ATOM 1953 C C . PHE A 1 239 ? -7.814 -8.547 6.609 1.00 67.25 239 PHE A C 1
ATOM 1955 O O . PHE A 1 239 ? -7.704 -7.349 6.842 1.00 67.25 239 PHE A O 1
ATOM 1962 N N . LEU A 1 240 ? -8.072 -9.420 7.577 1.00 69.38 240 LEU A N 1
ATOM 1963 C CA . LEU A 1 240 ? -8.132 -9.011 8.975 1.00 69.38 240 LEU A CA 1
ATOM 1964 C C . LEU A 1 240 ? -6.774 -9.243 9.640 1.00 69.38 240 LEU A C 1
ATOM 1966 O O . LEU A 1 240 ? -6.363 -10.378 9.874 1.00 69.38 240 LEU A O 1
ATOM 1970 N N . ILE A 1 241 ? -6.097 -8.156 9.995 1.00 70.19 241 ILE A N 1
ATOM 1971 C CA . ILE A 1 241 ? -4.889 -8.176 10.809 1.00 70.19 241 ILE A CA 1
ATOM 1972 C C . ILE A 1 241 ? -5.284 -8.434 12.261 1.00 70.19 241 ILE A C 1
ATOM 1974 O O . ILE A 1 241 ? -5.839 -7.573 12.954 1.00 70.19 241 ILE A O 1
ATOM 1978 N N . LEU A 1 242 ? -4.934 -9.630 12.724 1.00 60.16 242 LEU A N 1
ATOM 1979 C CA . LEU A 1 242 ? -4.902 -10.006 14.130 1.00 60.16 242 LEU A CA 1
ATOM 1980 C C . LEU A 1 242 ? -3.433 -10.126 14.548 1.00 60.16 242 LEU A C 1
ATOM 1982 O O . LEU A 1 242 ? -2.775 -11.125 14.277 1.00 60.16 242 LEU A O 1
ATOM 1986 N N . CYS A 1 243 ? -2.897 -9.088 15.189 1.00 55.12 243 CYS A N 1
ATOM 1987 C CA . CYS A 1 243 ? -1.555 -9.158 15.763 1.00 55.12 243 CYS A CA 1
ATOM 1988 C C . CYS A 1 243 ? -1.596 -9.867 17.117 1.00 55.12 243 CYS A C 1
ATOM 1990 O O . CYS A 1 243 ? -2.172 -9.348 18.072 1.00 55.12 243 CYS A O 1
ATOM 1992 N N . SER A 1 244 ? -0.912 -11.005 17.215 1.00 42.72 244 SER A N 1
ATOM 1993 C CA . SER A 1 244 ? -0.454 -11.559 18.487 1.00 42.72 244 SER A CA 1
ATOM 1994 C C . SER A 1 244 ? 1.072 -11.605 18.453 1.00 42.72 244 SER A C 1
ATOM 1996 O O . SER A 1 244 ? 1.660 -12.371 17.691 1.00 42.72 244 SER A O 1
ATOM 1998 N N . PHE A 1 245 ? 1.730 -10.753 19.243 1.00 40.12 245 PHE A N 1
ATOM 1999 C CA . PHE A 1 245 ? 3.176 -10.840 19.447 1.00 40.12 245 PHE A CA 1
ATOM 2000 C C . PHE A 1 245 ? 3.468 -12.004 20.402 1.00 40.12 245 PHE A C 1
ATOM 2002 O O . PHE A 1 245 ? 3.670 -11.808 21.598 1.00 40.12 245 PHE A O 1
ATOM 2009 N N . ALA A 1 246 ? 3.486 -13.231 19.882 1.00 33.03 246 ALA A N 1
ATOM 2010 C CA . ALA A 1 246 ? 4.034 -14.364 20.614 1.00 33.03 246 ALA A CA 1
ATOM 2011 C C . ALA A 1 246 ? 5.565 -14.302 20.509 1.00 33.03 246 ALA A C 1
ATOM 2013 O O . ALA A 1 246 ? 6.148 -14.703 19.501 1.00 33.03 246 ALA A O 1
ATOM 2014 N N . ALA A 1 247 ? 6.226 -13.762 21.535 1.00 34.88 247 ALA A N 1
ATOM 2015 C CA . ALA A 1 247 ? 7.669 -13.914 21.676 1.00 34.88 247 ALA A CA 1
ATOM 2016 C C . ALA A 1 247 ? 7.971 -15.414 21.829 1.00 34.88 247 ALA A C 1
ATOM 2018 O O . ALA A 1 247 ? 7.623 -16.022 22.841 1.00 34.88 247 ALA A O 1
ATOM 2019 N N . LEU A 1 248 ? 8.570 -16.021 20.804 1.00 33.34 248 LEU A N 1
ATOM 2020 C CA . LEU A 1 248 ? 9.107 -17.372 20.906 1.00 33.34 248 LEU A CA 1
ATOM 2021 C C . LEU A 1 248 ? 10.275 -17.317 21.898 1.00 33.34 248 LEU A C 1
ATOM 2023 O O . LEU A 1 248 ? 11.291 -16.675 21.630 1.00 33.34 248 LEU A O 1
ATOM 2027 N N . ASN A 1 249 ? 10.096 -17.938 23.066 1.00 30.33 249 ASN A N 1
ATOM 2028 C CA . ASN A 1 249 ? 11.213 -18.250 23.951 1.00 30.33 249 ASN A CA 1
ATOM 2029 C C . ASN A 1 249 ? 12.144 -19.203 23.184 1.00 30.33 249 ASN A C 1
ATOM 2031 O O . ASN A 1 249 ? 11.681 -20.246 22.720 1.00 30.33 249 ASN A O 1
ATOM 2035 N N . ASN A 1 250 ? 13.422 -18.841 23.075 1.00 33.62 250 ASN A N 1
ATOM 2036 C CA . ASN A 1 250 ? 14.487 -19.841 23.083 1.00 33.62 250 ASN A CA 1
ATOM 2037 C C . ASN A 1 250 ? 14.846 -20.114 24.540 1.00 33.62 250 ASN A C 1
ATOM 2039 O O . ASN A 1 250 ? 14.928 -19.115 25.296 1.00 33.62 250 ASN A O 1
#

Mean predicted aligned error: 7.22 Å

Radius of gyration: 19.71 Å; Cα contacts (8 Å, |Δi|>4): 298; chains: 1; bounding box: 51×47×54 Å

InterPro domains:
  IPR002123 Phospholipid/glycerol acyltransferase [PF01553] (88-203)
  IPR002123 Phospholipid/glycerol acyltransferase [SM00563] (100-214)

Solvent-accessible surface area (backbone atoms only — not comparable to full-atom values): 14561 Å² total; per-residue (Å²): 134,85,76,82,74,74,81,76,78,76,69,72,81,78,81,73,77,85,43,69,68,58,49,50,52,50,50,53,51,51,50,52,51,51,53,51,50,47,51,44,40,63,72,46,37,47,48,22,56,50,60,38,36,78,80,32,60,68,60,12,51,55,51,35,20,52,56,50,22,58,59,55,50,50,52,49,46,45,41,39,70,71,66,62,46,85,86,82,88,84,81,81,84,76,74,61,74,50,22,33,49,36,39,29,68,39,66,47,100,63,52,66,54,61,52,42,46,51,24,49,80,33,74,35,40,34,37,50,29,43,60,42,58,40,75,57,55,72,39,82,66,56,14,59,53,38,59,66,56,63,40,47,66,31,82,87,42,65,91,69,28,47,65,57,49,53,56,56,47,59,74,62,48,54,74,89,54,70,38,36,40,39,40,44,41,48,77,53,63,58,43,71,71,57,36,56,54,46,31,51,53,17,61,77,69,77,42,83,71,53,88,91,54,61,74,65,49,57,69,67,54,51,51,52,45,74,59,36,60,93,42,44,72,47,69,81,42,79,45,81,78,78,88,74,90,75,77,78,80,128

pLDDT: mean 86.08, std 16.68, range [26.89, 97.31]

Foldseek 3Di:
DDDDPDPPPPPPPPPDDCDPVNVVVVVVVVVVLLVVLLVLCVPQLCCLQPVVVVVPPQSSLVSQLVSQLVSLVVLVCCVCPVVVHDQDDDDDDDAAQFAAEEEEFAADPCVVSSVLVVCVVRVRNSQEEEEEAQVQLVDPSSVSSNVSSLHQHDPPDCVVRVVSLLVSLLVVQPLSRHHYYYDHQLRDHDDPVQLVVQQVVCVVVVHDRDDPGHDGHCSSVVSNCVSHVNRGPDYHDYDYDDDDPPDDDD

Nearest PDB structures (foldseek):
  2cnw-assembly2_E  TM=3.990E-01  e=6.383E-02  Thermus aquaticus
  4ak9-assembly1_A  TM=3.871E-01  e=4.324E-01  Physcomitrium patens
  6frk-assembly1_x  TM=3.488E-01  e=4.324E-01  Canis lupus familiaris
  4nl8-assembly2_B  TM=2.906E-01  e=3.693E+00  Klebsiella pneumoniae subsp. pneumoniae MGH 78578

Sequence (250 aa):
MEVPSALCLNQRMKHHPLTLLRAFRGIMCLLVLLLTAFMMILYCGFPSAIILRLFSIHYSRKVTSLFFGSWLALWPFVFEKINKTKVIFYGDIVPARERVLLISNHRTEVDWMYLWDLALRKGCLGYIRYILKSSLMKLPVFGWGFYILEFIPVERKWEVDGPKMCHMLSTFKDPRDPLWLVLFPEGTDFSEQKCIRNQKYAAENGLPIMKNVLLPKSKGFSACLEELRGSLDAGFVFFLILCSFAALNN

Secondary structure (DSSP, 8-state):
-PPPP--------------HHHHHHHHHHHHHHHHHHHHHIIIIIHIIIIIHHHH-HHHHHHHHHHHHHHHHHHHHHIIIIIS-------SS-PPSS--EEEEE---STTTHHHHHHHHHHTT-GGGEEEEEEGGGGGSTTHHHHHHHTT-EEE-S-HHHHHHHHHHHHHTT--TTS--EEEE-TT-S---HHHHHHHHHHHHHTT----SSSPPP-HHHHHHHHHHHTTT-SS-EEEE-----------